Protein AF-A0A929ZUJ3-F1 (afdb_monomer_lite)

Secondary structure (DSSP, 8-state):
-HHHHHHHHHHHHHHHHHHHHHHH-GGGTTHHHHHHH--TT-EEEEEEEEGGGS-HHHHHHHHH-SEEEETTEEEEEEETTEEEEEEE-SS--HHHHHHHHHHHHHHHHHHHHHHHHHHHHHHHTTHHHHHHHHHHHHHHHH-TTSPTT-HHHHHHHHHHHHHHTT-HHHHHHHHHHHHHHHHHT-S-TTS--HHHHHHHHHHHTT--SS-HHHHHHHHHTT-S-TTTTHHHHHHHHHHHHHHHHHHHHHHHT--TTSHHHHHHHHHHHHHHHHHHHHHHTS-HHHHHHHHHHHHHHHHHHHHHHHHHHHHHTT--HHHHHHHHHHHHHHHHHHHHHHHHHHH-

pLDDT: mean 88.8, std 5.94, range [58.34, 97.88]

Foldseek 3Di:
DVVVVVLVVVVVVVVVVLVCCCVPPLQRVCVVVQQAANAQFDKAWRDKDWLVPDPPVVSVVCVVDQWDADPQWIWGDDDPTITTIIGGHHHGHLVVLLVVLLLLLVLLQVLLLQLLLLLLLCVVLVVLVVQLVVCLLQVCQLCVLDDPPQVLSVLLSSLVSCLQSVVNVSNVVSLVVSQVSVCVVDPDNVDDDLNRQLSVQLVVLRQHQAPSVQLSSCSSVVNPQSQLCNLVSNLSSLVSNVVSSVVSCVVVVRPCVPVSNCCVNVVVCVVNVVVVVVLVPDDPVRNSVVSSCCRVVVVVVSSVVSVVSSVVSVHPSVVSSNVSSVVSNVVSVVCSVVSSSVRD

Radius of gyration: 27.15 Å; chains: 1; bounding box: 70×48×66 Å

Sequence (344 aa):
MVLSRIWSMFIIIAIAVASFKYLFSDNYKAIYNDMVVGKGGDTVAIATKPLADVPLEISEKLKQEKLVIKDKIHYQNQDTDKVRIYRVQEASGVIGTAQTAVEISLGLIGIMTLFMGFMNIAERAGGINLLSRIIQPFFSKLFPEVPKGHPSFGLMMLNFSANLLGLDNAATPFGLKAMDSLQSLNPDKEKATNAQIMFLCLHASGLTLIPVSIIATRSSLNSATPTDIFLPTMIATFCATMAAMIIVSIRQKINLFHPVLLAYIGGISAIVGAMVFFLVKLNKEELDGVSKLISNGLILLIFLLIVLGGVYKKINIFDAFIDGAKEGFNTCVKIIPYLVGMLV

Structure (mmCIF, N/CA/C/O backbone):
data_AF-A0A929ZUJ3-F1
#
_entry.id   AF-A0A929ZUJ3-F1
#
loop_
_atom_site.group_PDB
_atom_site.id
_atom_site.type_symbol
_atom_site.label_atom_id
_atom_site.label_alt_id
_atom_site.label_comp_id
_atom_site.label_asym_id
_atom_site.label_entity_id
_atom_site.label_seq_id
_atom_site.pdbx_PDB_ins_code
_atom_site.Cartn_x
_atom_site.Cartn_y
_atom_site.Cartn_z
_atom_site.occupancy
_atom_site.B_iso_or_equiv
_atom_site.auth_seq_id
_atom_site.auth_comp_id
_atom_site.auth_asym_id
_atom_site.auth_atom_id
_atom_site.pdbx_PDB_model_num
ATOM 1 N N . MET A 1 1 ? -11.958 8.833 -16.120 1.00 58.34 1 MET A N 1
ATOM 2 C CA . MET A 1 1 ? -11.586 9.657 -17.297 1.00 58.34 1 MET A CA 1
ATOM 3 C C . MET A 1 1 ? -10.179 10.256 -17.213 1.00 58.34 1 MET A C 1
ATOM 5 O O . MET A 1 1 ? -9.461 10.151 -18.194 1.00 58.34 1 MET A O 1
ATOM 9 N N . VAL A 1 2 ? -9.741 10.843 -16.090 1.00 69.94 2 VAL A N 1
ATOM 10 C CA . VAL A 1 2 ? -8.397 11.464 -15.989 1.00 69.94 2 VAL A CA 1
ATOM 11 C C . VAL A 1 2 ? -7.249 10.456 -16.153 1.00 69.94 2 VAL A C 1
ATOM 13 O O . VAL A 1 2 ? -6.353 10.694 -16.953 1.00 69.94 2 VAL A O 1
ATOM 16 N N . LEU A 1 3 ? -7.314 9.301 -15.480 1.00 69.31 3 LEU A N 1
ATOM 17 C CA . LEU A 1 3 ? -6.272 8.267 -15.571 1.00 69.31 3 LEU A CA 1
ATOM 18 C C . LEU A 1 3 ? -6.083 7.738 -17.005 1.00 69.31 3 LEU A C 1
ATOM 20 O O . LEU A 1 3 ? -4.961 7.553 -17.455 1.00 69.31 3 LEU A O 1
ATOM 24 N N . SER A 1 4 ? -7.183 7.588 -17.750 1.00 80.25 4 SER A N 1
ATOM 25 C CA . SER A 1 4 ? -7.148 7.200 -19.164 1.00 80.25 4 SER A CA 1
ATOM 26 C C . SER A 1 4 ? -6.423 8.238 -20.022 1.00 80.25 4 SER A C 1
ATOM 28 O O . SER A 1 4 ? -5.619 7.854 -20.860 1.00 80.25 4 SER A O 1
ATOM 30 N N . ARG A 1 5 ? -6.636 9.540 -19.782 1.00 86.50 5 ARG A N 1
ATOM 31 C CA . ARG A 1 5 ? -5.920 10.601 -20.512 1.00 86.50 5 ARG A CA 1
ATOM 32 C C . ARG A 1 5 ? -4.422 10.570 -20.224 1.00 86.50 5 ARG A C 1
ATOM 34 O O . ARG A 1 5 ? -3.632 10.680 -21.152 1.00 86.50 5 ARG A O 1
ATOM 41 N N . ILE A 1 6 ? -4.043 10.400 -18.957 1.00 83.81 6 ILE A N 1
ATOM 42 C CA . ILE A 1 6 ? -2.633 10.301 -18.551 1.00 83.81 6 ILE A CA 1
ATOM 43 C C . ILE A 1 6 ? -1.972 9.099 -19.236 1.00 83.81 6 ILE A C 1
ATOM 45 O O . ILE A 1 6 ? -0.919 9.241 -19.850 1.00 83.81 6 ILE A O 1
ATOM 49 N N . TRP A 1 7 ? -2.626 7.938 -19.191 1.00 84.50 7 TRP A N 1
ATOM 50 C CA . TRP A 1 7 ? -2.121 6.713 -19.805 1.00 84.50 7 TRP A CA 1
ATOM 51 C C . TRP A 1 7 ? -1.971 6.836 -21.328 1.00 84.50 7 TRP A C 1
ATOM 53 O O . TRP A 1 7 ? -0.903 6.557 -21.871 1.00 84.50 7 TRP A O 1
ATOM 63 N N . SER A 1 8 ? -2.988 7.364 -22.021 1.00 88.69 8 SER A N 1
ATOM 64 C CA . SER A 1 8 ? -2.903 7.643 -23.461 1.00 88.69 8 SER A CA 1
ATOM 65 C C . SER A 1 8 ? -1.757 8.599 -23.803 1.00 88.69 8 SER A C 1
ATOM 67 O O . SER A 1 8 ? -1.063 8.385 -24.794 1.00 88.69 8 SER A O 1
ATOM 69 N N . MET A 1 9 ? -1.526 9.631 -22.986 1.00 91.31 9 MET A N 1
ATOM 70 C CA . MET A 1 9 ? -0.437 10.582 -23.213 1.00 91.31 9 MET A CA 1
ATOM 71 C C . MET A 1 9 ? 0.938 9.922 -23.114 1.00 91.31 9 MET A C 1
ATOM 73 O O . MET A 1 9 ? 1.781 10.205 -23.960 1.00 91.31 9 MET A O 1
ATOM 77 N N . PHE A 1 10 ? 1.169 9.027 -22.146 1.00 88.88 10 PHE A N 1
ATOM 78 C CA . PHE A 1 10 ? 2.451 8.320 -22.038 1.00 88.88 10 PHE A CA 1
ATOM 79 C C . PHE A 1 10 ? 2.767 7.508 -23.295 1.00 88.88 10 PHE A C 1
ATOM 81 O O . PHE A 1 10 ? 3.865 7.633 -23.836 1.00 88.88 10 PHE A O 1
ATOM 88 N N . ILE A 1 11 ? 1.792 6.756 -23.810 1.00 90.19 11 ILE A N 1
ATOM 89 C CA . ILE A 1 11 ? 1.966 5.948 -25.025 1.00 90.19 11 ILE A CA 1
ATOM 90 C C . ILE A 1 11 ? 2.215 6.837 -26.245 1.00 90.19 11 ILE A C 1
ATOM 92 O O . ILE A 1 11 ? 3.154 6.600 -27.005 1.00 90.19 11 ILE A O 1
ATOM 96 N N . ILE A 1 12 ? 1.409 7.888 -26.424 1.00 93.81 12 ILE A N 1
ATOM 97 C CA . ILE A 1 12 ? 1.551 8.807 -27.561 1.00 93.81 12 ILE A CA 1
ATOM 98 C C . ILE A 1 12 ? 2.920 9.493 -27.527 1.00 93.81 12 ILE A C 1
ATOM 100 O O . ILE A 1 12 ? 3.600 9.545 -28.550 1.00 93.81 12 ILE A O 1
ATOM 104 N N . ILE A 1 13 ? 3.353 9.978 -26.358 1.00 94.75 13 ILE A N 1
ATOM 105 C CA . ILE A 1 13 ? 4.667 10.608 -26.187 1.00 94.75 13 ILE A CA 1
ATOM 106 C C . ILE A 1 13 ? 5.784 9.601 -26.475 1.00 94.75 13 ILE A C 1
ATOM 108 O O . ILE A 1 13 ? 6.716 9.936 -27.203 1.00 94.75 13 ILE A O 1
ATOM 112 N N . ALA A 1 14 ? 5.695 8.372 -25.959 1.00 91.50 14 ALA A N 1
ATOM 113 C CA . ALA A 1 14 ? 6.701 7.339 -26.197 1.00 91.50 14 ALA A CA 1
ATOM 114 C C . ALA A 1 14 ? 6.855 7.030 -27.696 1.00 91.50 14 ALA A C 1
ATOM 116 O O . ALA A 1 14 ? 7.975 7.028 -28.212 1.00 91.50 14 ALA A O 1
ATOM 117 N N . ILE A 1 15 ? 5.740 6.856 -28.415 1.00 94.19 15 ILE A N 1
ATOM 118 C CA . ILE A 1 15 ? 5.739 6.612 -29.865 1.00 94.19 15 ILE A CA 1
ATOM 119 C C . ILE A 1 15 ? 6.248 7.838 -30.633 1.00 94.19 15 ILE A C 1
ATOM 121 O O . ILE A 1 15 ? 7.030 7.688 -31.573 1.00 94.19 15 ILE A O 1
ATOM 125 N N . ALA A 1 16 ? 5.862 9.054 -30.237 1.00 96.12 16 ALA A N 1
ATOM 126 C CA . ALA A 1 16 ? 6.327 10.284 -30.876 1.00 96.12 16 ALA A CA 1
ATOM 127 C C . ALA A 1 16 ? 7.845 10.472 -30.715 1.00 96.12 16 ALA A C 1
ATOM 129 O O . ALA A 1 16 ? 8.542 10.754 -31.691 1.00 96.12 16 ALA A O 1
ATOM 130 N N . VAL A 1 17 ? 8.381 10.246 -29.511 1.00 94.38 17 VAL A N 1
ATOM 131 C CA . VAL A 1 17 ? 9.828 10.287 -29.244 1.00 94.38 17 VAL A CA 1
ATOM 132 C C . VAL A 1 17 ? 10.556 9.200 -30.032 1.00 94.38 17 VAL A C 1
ATOM 134 O O . VAL A 1 17 ? 11.616 9.465 -30.601 1.00 94.38 17 VAL A O 1
ATOM 137 N N . ALA A 1 18 ? 9.995 7.991 -30.108 1.00 92.75 18 ALA A N 1
ATOM 138 C CA . ALA A 1 18 ? 10.572 6.908 -30.894 1.00 92.75 18 ALA A CA 1
ATOM 139 C C . ALA A 1 18 ? 10.601 7.234 -32.393 1.00 92.75 18 ALA A C 1
ATOM 141 O O . ALA A 1 18 ? 11.633 7.057 -33.038 1.00 92.75 18 ALA A O 1
ATOM 142 N N . SER A 1 19 ? 9.511 7.799 -32.917 1.00 95.69 19 SER A N 1
ATOM 143 C CA . SER A 1 19 ? 9.399 8.271 -34.301 1.00 95.69 19 SER A CA 1
ATOM 144 C C . SER A 1 19 ? 10.441 9.343 -34.607 1.00 95.69 19 SER A C 1
ATOM 146 O O . SER A 1 19 ? 11.148 9.257 -35.609 1.00 95.69 19 SER A O 1
ATOM 148 N N . PHE A 1 20 ? 10.582 10.327 -33.715 1.00 95.44 20 PHE A N 1
ATOM 149 C CA . PHE A 1 20 ? 11.579 11.384 -33.849 1.00 95.44 20 PHE A CA 1
ATOM 150 C C . PHE A 1 20 ? 12.999 10.804 -33.871 1.00 95.44 20 PHE A C 1
ATOM 152 O O . PHE A 1 20 ? 13.775 11.094 -34.778 1.00 95.44 20 PHE A O 1
ATOM 159 N N . LYS A 1 21 ? 13.336 9.913 -32.932 1.00 90.94 21 LYS A N 1
ATOM 160 C CA . LYS A 1 21 ? 14.651 9.253 -32.909 1.00 90.94 21 LYS A CA 1
ATOM 161 C C . LYS A 1 21 ? 14.903 8.403 -34.153 1.00 90.94 21 LYS A C 1
ATOM 163 O O . LYS A 1 21 ? 16.008 8.436 -34.679 1.00 90.94 21 LYS A O 1
ATOM 168 N N . TYR A 1 22 ? 13.897 7.682 -34.642 1.00 92.50 22 TYR A N 1
ATOM 169 C CA . TYR A 1 22 ? 14.005 6.878 -35.857 1.00 92.50 22 TYR A CA 1
ATOM 170 C C . TYR A 1 22 ? 14.288 7.737 -37.100 1.00 92.50 22 TYR A C 1
ATOM 172 O O . TYR A 1 22 ? 15.111 7.366 -37.941 1.00 92.50 22 TYR A O 1
ATOM 180 N N . LEU A 1 23 ? 13.633 8.896 -37.222 1.00 92.00 23 LEU A N 1
ATOM 181 C CA . LEU A 1 23 ? 13.798 9.794 -38.368 1.00 92.00 23 LEU A CA 1
ATOM 182 C C . LEU A 1 23 ? 15.117 10.575 -38.314 1.00 92.00 23 LEU A C 1
ATOM 184 O O . LEU A 1 23 ? 15.815 10.641 -39.322 1.00 92.00 23 LEU A O 1
ATOM 188 N N . PHE A 1 24 ? 15.475 11.118 -37.148 1.00 91.00 24 PHE A N 1
ATOM 189 C CA . PHE A 1 24 ? 16.572 12.081 -37.001 1.00 91.00 24 PHE A CA 1
ATOM 190 C C . PHE A 1 24 ? 17.873 11.497 -36.432 1.00 91.00 24 PHE A C 1
ATOM 192 O O . PHE A 1 24 ? 18.859 12.222 -36.318 1.00 91.00 24 PHE A O 1
ATOM 199 N N . SER A 1 25 ? 17.913 10.212 -36.061 1.00 87.00 25 SER A N 1
ATOM 200 C CA . SER A 1 25 ? 19.127 9.574 -35.544 1.00 87.00 25 SER A CA 1
ATOM 201 C C . SER A 1 25 ? 19.418 8.234 -36.212 1.00 87.00 25 SER A C 1
ATOM 203 O O . SER A 1 25 ? 18.649 7.276 -36.112 1.00 87.00 25 SER A O 1
ATOM 205 N N . ASP A 1 26 ? 20.598 8.131 -36.823 1.00 82.88 26 ASP A N 1
ATOM 206 C CA . ASP A 1 26 ? 21.090 6.884 -37.426 1.00 82.88 26 ASP A CA 1
ATOM 207 C C . ASP A 1 26 ? 21.304 5.774 -36.392 1.00 82.88 26 ASP A C 1
ATOM 209 O O . ASP A 1 26 ? 21.220 4.589 -36.702 1.00 82.88 26 ASP A O 1
ATOM 213 N N . ASN A 1 27 ? 21.486 6.154 -35.127 1.00 84.44 27 ASN A N 1
ATOM 214 C CA . ASN A 1 27 ? 21.747 5.233 -34.028 1.00 84.44 27 ASN A CA 1
ATOM 215 C C . ASN A 1 27 ? 20.489 4.519 -33.499 1.00 84.44 27 ASN A C 1
ATOM 217 O O . ASN A 1 27 ? 20.593 3.644 -32.640 1.00 84.44 27 ASN A O 1
ATOM 221 N N . TYR A 1 28 ? 19.299 4.888 -33.986 1.00 86.06 28 TYR A N 1
ATOM 222 C CA . TYR A 1 28 ? 18.011 4.404 -33.473 1.00 86.06 28 TYR A CA 1
ATOM 223 C C . TYR A 1 28 ? 17.108 3.809 -34.564 1.00 86.06 28 TYR A C 1
ATOM 225 O O . TYR A 1 28 ? 15.896 3.706 -34.383 1.00 86.06 28 TYR A O 1
ATOM 233 N N . LYS A 1 29 ? 17.669 3.351 -35.689 1.00 88.00 29 LYS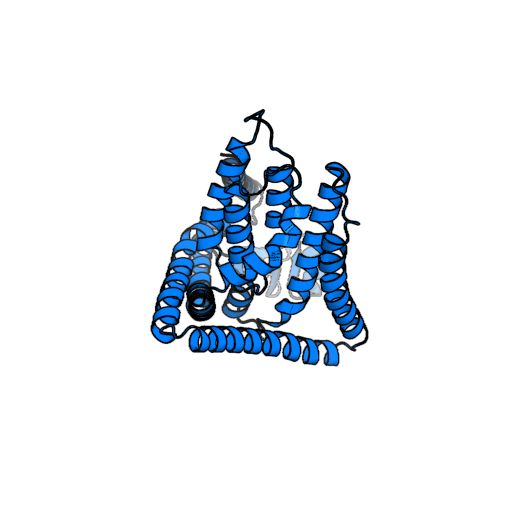 A N 1
ATOM 234 C CA . LYS A 1 29 ? 16.877 2.734 -36.771 1.00 88.00 29 LYS A CA 1
ATOM 235 C C . LYS A 1 29 ? 16.167 1.434 -36.358 1.00 88.00 29 LYS A C 1
ATOM 237 O O . LYS A 1 29 ? 1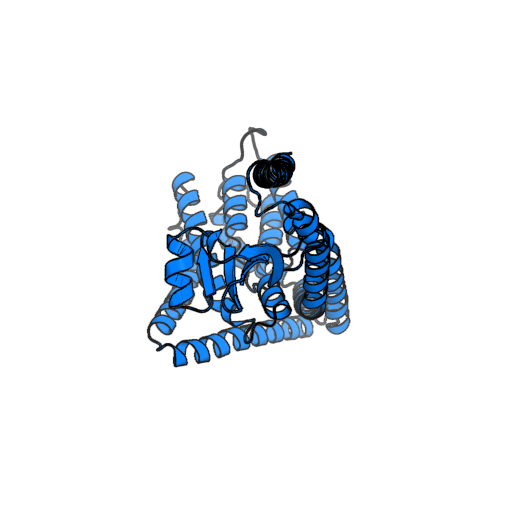5.136 1.107 -36.926 1.00 88.00 29 LYS A O 1
ATOM 242 N N . ALA A 1 30 ? 16.643 0.731 -35.331 1.00 87.12 30 ALA A N 1
ATOM 243 C CA . ALA A 1 30 ? 15.976 -0.460 -34.792 1.00 87.12 30 ALA A CA 1
ATOM 244 C C . ALA A 1 30 ? 14.950 -0.159 -33.677 1.00 87.12 30 ALA A C 1
ATOM 246 O O . ALA A 1 30 ? 14.355 -1.082 -33.129 1.00 87.12 30 ALA A O 1
ATOM 247 N N . ILE A 1 31 ? 14.699 1.114 -33.334 1.00 89.06 31 ILE A N 1
ATOM 248 C CA . ILE A 1 31 ? 13.974 1.477 -32.103 1.00 89.06 31 ILE A CA 1
ATOM 249 C C . ILE A 1 31 ? 12.584 0.844 -31.968 1.00 89.06 31 ILE A C 1
ATOM 251 O O . ILE A 1 31 ? 12.229 0.444 -30.867 1.00 89.06 31 ILE A O 1
ATOM 255 N N . TYR A 1 32 ? 11.823 0.692 -33.055 1.00 91.56 32 TYR A N 1
ATOM 256 C CA . TYR A 1 32 ? 10.510 0.042 -33.003 1.00 91.56 32 TYR A CA 1
ATOM 257 C C . TYR A 1 32 ? 10.599 -1.450 -32.695 1.00 91.56 32 TYR A C 1
ATOM 259 O O . TYR A 1 32 ? 9.808 -1.954 -31.904 1.00 91.56 32 TYR A O 1
ATOM 267 N N . ASN A 1 33 ? 11.574 -2.147 -33.281 1.00 90.44 33 ASN A N 1
ATOM 268 C CA . ASN A 1 33 ? 11.833 -3.543 -32.949 1.00 90.44 33 ASN A CA 1
ATOM 269 C C . ASN A 1 33 ? 12.195 -3.665 -31.463 1.00 90.44 33 ASN A C 1
ATOM 271 O O . ASN A 1 33 ? 11.609 -4.462 -30.735 1.00 90.44 33 ASN A O 1
ATOM 275 N N . ASP A 1 34 ? 13.086 -2.798 -30.994 1.00 89.62 34 ASP A N 1
ATOM 276 C CA . ASP A 1 34 ? 13.593 -2.840 -29.625 1.00 89.62 34 ASP A CA 1
ATOM 277 C C . ASP A 1 34 ? 12.491 -2.516 -28.605 1.00 89.62 34 ASP A C 1
ATOM 279 O O . ASP A 1 34 ? 12.428 -3.135 -27.545 1.00 89.62 34 ASP A O 1
ATOM 283 N N . MET A 1 35 ? 11.567 -1.611 -28.946 1.00 91.12 35 MET A N 1
ATOM 284 C CA . MET A 1 35 ? 10.387 -1.307 -28.131 1.00 91.12 35 MET A CA 1
ATOM 285 C C . MET A 1 35 ? 9.390 -2.464 -28.047 1.00 91.12 35 MET A C 1
ATOM 287 O O . MET A 1 35 ? 8.639 -2.523 -27.079 1.00 91.12 35 MET A O 1
ATOM 291 N N . VAL A 1 36 ? 9.355 -3.378 -29.022 1.00 91.69 36 VAL A N 1
ATOM 292 C CA . VAL A 1 36 ? 8.391 -4.488 -29.023 1.00 91.69 36 VAL A CA 1
ATOM 293 C C . VAL A 1 36 ? 8.998 -5.765 -28.446 1.00 91.69 36 VAL A C 1
ATOM 295 O O . VAL A 1 36 ? 8.425 -6.357 -27.530 1.00 91.69 36 VAL A O 1
ATOM 298 N N . VAL A 1 37 ? 10.158 -6.177 -28.964 1.00 91.38 37 VAL A N 1
ATOM 299 C CA . VAL A 1 37 ? 10.780 -7.485 -28.682 1.00 91.38 37 VAL A CA 1
ATOM 300 C C . VAL A 1 37 ? 12.138 -7.403 -27.987 1.00 91.38 37 VAL A C 1
ATOM 302 O O . VAL A 1 37 ? 12.663 -8.439 -27.584 1.00 91.38 37 VAL A O 1
ATOM 305 N N . GLY A 1 38 ? 12.724 -6.211 -27.857 1.00 87.88 38 GLY A N 1
ATOM 306 C CA . GLY A 1 38 ? 14.045 -6.053 -27.249 1.00 87.88 38 GLY A CA 1
ATOM 307 C C . GLY A 1 38 ? 14.072 -6.491 -25.783 1.00 87.88 38 GLY A C 1
ATOM 308 O O . GLY A 1 38 ? 13.053 -6.413 -25.094 1.00 87.88 38 GLY A O 1
ATOM 309 N N . LYS A 1 39 ? 15.215 -6.959 -25.275 1.00 87.69 39 LYS A N 1
ATOM 310 C CA . LYS A 1 39 ? 15.363 -7.325 -23.856 1.00 87.69 39 LYS A CA 1
ATOM 311 C C . LYS A 1 39 ? 16.312 -6.374 -23.145 1.00 87.69 39 LYS A C 1
ATOM 313 O O . LYS A 1 39 ? 17.306 -5.926 -23.711 1.00 87.69 39 LYS A O 1
ATOM 318 N N . GLY A 1 40 ? 16.012 -6.075 -21.884 1.00 85.50 40 GLY A N 1
ATOM 319 C CA . GLY A 1 40 ? 16.937 -5.345 -21.022 1.00 85.50 40 GLY A CA 1
ATOM 320 C C . GLY A 1 40 ? 18.288 -6.065 -20.946 1.00 85.50 40 GLY A C 1
ATOM 321 O O . GLY A 1 40 ? 18.339 -7.266 -20.693 1.00 85.50 40 GLY A O 1
ATOM 322 N N . GLY A 1 41 ? 19.371 -5.331 -21.189 1.00 83.56 41 GLY A N 1
ATOM 323 C CA . GLY A 1 41 ? 20.737 -5.851 -21.256 1.00 83.56 41 GLY A CA 1
ATOM 324 C C . GLY A 1 41 ? 21.207 -6.269 -22.653 1.00 83.56 41 GLY A C 1
ATOM 325 O O . GLY A 1 41 ? 22.412 -6.450 -22.834 1.00 83.56 41 GLY A O 1
ATOM 326 N N . ASP A 1 42 ? 20.319 -6.367 -23.651 1.00 85.19 42 ASP A N 1
ATOM 327 C CA . ASP A 1 42 ? 20.722 -6.730 -25.012 1.00 85.19 42 ASP A CA 1
ATOM 328 C C . ASP A 1 42 ? 21.569 -5.630 -25.664 1.00 85.19 42 ASP A C 1
ATOM 330 O O . ASP A 1 42 ? 21.353 -4.426 -25.480 1.00 85.19 42 ASP A O 1
ATOM 334 N N . THR A 1 43 ? 22.539 -6.059 -26.475 1.00 86.00 43 THR A N 1
ATOM 335 C CA . THR A 1 43 ? 23.346 -5.154 -27.299 1.00 86.00 43 THR A CA 1
ATOM 336 C C . THR A 1 43 ? 22.701 -4.988 -28.668 1.00 86.00 43 THR A C 1
ATOM 338 O O . THR A 1 43 ? 22.704 -5.897 -29.496 1.00 86.00 43 THR A O 1
ATOM 341 N N . VAL A 1 44 ? 22.171 -3.798 -28.932 1.00 84.69 44 VAL A N 1
ATOM 342 C CA . VAL A 1 44 ? 21.633 -3.437 -30.242 1.00 84.69 44 VAL A CA 1
ATOM 343 C C . VAL A 1 44 ? 22.784 -2.906 -31.085 1.00 84.69 44 VAL A C 1
ATOM 345 O O . VAL A 1 44 ? 23.318 -1.822 -30.828 1.00 84.69 44 VAL A O 1
ATOM 348 N N . ALA A 1 45 ? 23.197 -3.692 -32.078 1.00 83.56 45 ALA A N 1
ATOM 349 C CA . ALA A 1 45 ? 24.222 -3.284 -33.027 1.00 83.56 45 ALA A CA 1
ATOM 350 C C . ALA A 1 45 ? 23.717 -2.102 -33.866 1.00 83.56 45 ALA A C 1
ATOM 352 O O . ALA A 1 45 ? 22.639 -2.169 -34.454 1.00 83.56 45 ALA A O 1
ATOM 353 N N . ILE A 1 46 ? 24.502 -1.026 -33.914 1.00 85.31 46 ILE A N 1
ATOM 354 C CA . ILE A 1 46 ? 24.177 0.174 -34.689 1.00 85.31 46 ILE A CA 1
ATOM 355 C C . ILE A 1 46 ? 24.937 0.145 -36.013 1.00 85.31 46 ILE A C 1
ATOM 357 O O . ILE A 1 46 ? 24.335 0.201 -37.080 1.00 85.31 46 ILE A O 1
ATOM 361 N N . ALA A 1 47 ? 26.267 0.058 -35.944 1.00 82.12 47 ALA A N 1
ATOM 362 C CA . ALA A 1 47 ? 27.139 0.026 -37.111 1.00 82.12 47 ALA A CA 1
ATOM 363 C C . ALA A 1 47 ? 28.534 -0.488 -36.735 1.00 82.12 47 ALA A C 1
ATOM 365 O O . ALA A 1 47 ? 28.946 -0.413 -35.578 1.00 82.12 47 ALA A O 1
ATOM 366 N N . THR A 1 48 ? 29.292 -0.926 -37.734 1.00 82.88 48 THR A N 1
ATOM 367 C CA . THR A 1 48 ? 30.743 -1.105 -37.622 1.00 82.88 48 THR A CA 1
ATOM 368 C C . THR A 1 48 ? 31.393 -0.154 -38.611 1.00 82.88 48 THR A C 1
ATOM 370 O O . THR A 1 48 ? 31.110 -0.239 -39.806 1.00 82.88 48 THR A O 1
ATOM 373 N N . LYS A 1 49 ? 32.222 0.770 -38.121 1.00 83.44 49 LYS A N 1
ATOM 374 C CA . LYS A 1 49 ? 32.872 1.796 -38.948 1.00 83.44 49 LYS A CA 1
ATOM 375 C C . LYS A 1 49 ? 34.394 1.729 -38.815 1.00 83.44 49 LYS A C 1
ATOM 377 O O . LYS A 1 49 ? 34.881 1.337 -37.750 1.00 83.44 49 LYS A O 1
ATOM 382 N N . PRO A 1 50 ? 35.148 2.105 -39.860 1.00 81.94 50 PRO A N 1
ATOM 383 C CA . PRO A 1 50 ? 36.575 2.354 -39.731 1.00 81.94 50 PRO A CA 1
ATOM 384 C C . PRO A 1 50 ? 36.865 3.414 -38.658 1.00 81.94 50 PRO A C 1
ATOM 386 O O . PRO A 1 50 ? 36.082 4.350 -38.501 1.00 81.94 50 PRO A O 1
ATOM 389 N N . LEU A 1 51 ? 37.995 3.314 -37.948 1.00 76.31 51 LEU A N 1
ATOM 390 C CA . LEU A 1 51 ? 38.393 4.293 -36.917 1.00 76.31 51 LEU A CA 1
ATOM 391 C C . LEU A 1 51 ? 38.488 5.731 -37.471 1.00 76.31 51 LEU A C 1
ATOM 393 O O . LEU A 1 51 ? 38.257 6.695 -36.741 1.00 76.31 51 LEU A O 1
ATOM 397 N N . ALA A 1 52 ? 38.784 5.870 -38.766 1.00 75.50 52 ALA A N 1
ATOM 398 C CA . ALA A 1 52 ? 38.839 7.148 -39.476 1.00 75.50 52 ALA A CA 1
ATOM 399 C C . ALA A 1 52 ? 37.468 7.841 -39.623 1.00 75.50 52 ALA A C 1
ATOM 401 O O . ALA A 1 52 ? 37.413 9.066 -39.664 1.00 75.50 52 ALA A O 1
ATOM 402 N N . ASP A 1 53 ? 36.372 7.073 -39.647 1.00 78.44 53 ASP A N 1
ATOM 403 C CA . ASP A 1 53 ? 35.004 7.581 -39.847 1.00 78.44 53 ASP A CA 1
ATOM 404 C C . ASP A 1 53 ? 34.274 7.864 -38.520 1.00 78.44 53 ASP A C 1
ATOM 406 O O . ASP A 1 53 ? 33.095 8.236 -38.495 1.00 78.44 53 ASP A O 1
ATOM 410 N N . VAL A 1 54 ? 34.960 7.649 -37.395 1.00 80.00 54 VAL A N 1
ATOM 411 C CA . VAL A 1 54 ? 34.472 7.937 -36.045 1.00 80.00 54 VAL A CA 1
ATOM 412 C C . VAL A 1 54 ? 34.924 9.353 -35.652 1.00 80.00 54 VAL A C 1
ATOM 414 O O . VAL A 1 54 ? 36.043 9.747 -35.987 1.00 80.00 54 VAL A O 1
ATOM 417 N N . PRO A 1 55 ? 34.087 10.151 -34.955 1.00 82.75 55 PRO A N 1
ATOM 418 C CA . PRO A 1 55 ? 34.456 11.505 -34.545 1.00 82.75 55 PRO A CA 1
ATOM 419 C C . PRO A 1 55 ? 35.808 11.549 -33.821 1.00 82.75 55 PRO A C 1
ATOM 421 O O . PRO A 1 55 ? 36.029 10.763 -32.900 1.00 82.75 55 PRO A O 1
ATOM 424 N N . LEU A 1 56 ? 36.670 12.503 -34.195 1.00 78.75 56 LEU A N 1
ATOM 425 C CA . LEU A 1 56 ? 38.045 12.660 -33.687 1.00 78.75 56 LEU A CA 1
ATOM 426 C C . LEU A 1 56 ? 38.153 12.557 -32.157 1.00 78.75 56 LEU A C 1
ATOM 428 O O . LEU A 1 56 ? 39.024 11.858 -31.652 1.00 78.75 56 LEU A O 1
ATOM 432 N N . GLU A 1 57 ? 37.216 13.165 -31.427 1.00 82.38 57 GLU A N 1
ATOM 433 C CA . GLU A 1 57 ? 37.153 13.118 -29.959 1.00 82.38 57 GLU A CA 1
ATOM 434 C C . GLU A 1 57 ? 37.028 11.685 -29.400 1.00 82.38 57 GLU A C 1
ATOM 436 O O . GLU A 1 57 ? 37.609 11.348 -28.368 1.00 82.38 57 GLU A O 1
ATOM 441 N N . ILE A 1 58 ? 36.257 10.827 -30.072 1.00 80.94 58 ILE A N 1
ATOM 442 C CA . ILE A 1 58 ? 36.034 9.433 -29.671 1.00 80.94 58 ILE A CA 1
ATOM 443 C C . ILE A 1 58 ? 37.203 8.573 -30.156 1.00 80.94 58 ILE A C 1
ATOM 445 O O . ILE A 1 58 ? 37.678 7.719 -29.412 1.00 80.94 58 ILE A O 1
ATOM 449 N N . SER A 1 59 ? 37.706 8.828 -31.365 1.00 77.31 59 SER A N 1
ATOM 450 C CA . SER A 1 59 ? 38.844 8.107 -31.938 1.00 77.31 59 SER A CA 1
ATOM 451 C C . SER A 1 59 ? 40.136 8.312 -31.143 1.00 77.31 59 SER A C 1
ATOM 453 O O . SER A 1 59 ? 40.911 7.371 -31.006 1.00 77.31 59 SER A O 1
ATOM 455 N N . GLU A 1 60 ? 40.373 9.500 -30.578 1.00 79.69 60 GLU A N 1
ATOM 456 C CA . GLU A 1 60 ? 41.514 9.744 -29.681 1.00 79.69 60 GLU A CA 1
ATOM 457 C C . GLU A 1 60 ? 41.382 8.994 -28.354 1.00 79.69 60 GLU A C 1
ATOM 459 O O . GLU A 1 60 ? 42.336 8.348 -27.918 1.00 79.69 60 GLU A O 1
ATOM 464 N N . LYS A 1 61 ? 40.191 9.000 -27.745 1.00 82.19 61 LYS A N 1
ATOM 465 C CA . LYS A 1 61 ? 39.932 8.243 -26.511 1.00 82.19 61 LYS A CA 1
ATOM 466 C C . LYS A 1 61 ? 40.025 6.732 -26.733 1.00 82.19 61 LYS A C 1
ATOM 468 O O . LYS A 1 61 ? 40.600 6.037 -25.905 1.00 82.19 61 LYS A O 1
ATOM 473 N N . LEU A 1 62 ? 39.575 6.225 -27.884 1.00 80.62 62 LEU A N 1
ATOM 474 C CA . LEU A 1 62 ? 39.677 4.804 -28.250 1.00 80.62 62 LEU A CA 1
ATOM 475 C C . LEU A 1 62 ? 41.111 4.312 -28.501 1.00 80.62 62 LEU A C 1
ATOM 477 O O . LEU A 1 62 ? 41.350 3.103 -28.528 1.00 80.62 62 LEU A O 1
ATOM 481 N N . LYS A 1 63 ? 42.073 5.225 -28.700 1.00 77.50 63 LYS A N 1
ATOM 482 C CA . LYS A 1 63 ? 43.505 4.882 -28.747 1.00 77.50 63 LYS A CA 1
ATOM 483 C C . LYS A 1 63 ? 44.083 4.628 -27.351 1.00 77.50 63 LYS A C 1
ATOM 485 O O . LYS A 1 63 ? 45.094 3.942 -27.242 1.00 77.50 63 LYS A O 1
ATOM 490 N N . GLN A 1 64 ? 43.461 5.176 -26.306 1.00 77.88 64 GLN A N 1
ATOM 491 C CA . GLN A 1 64 ? 43.882 5.026 -24.907 1.00 77.88 64 GLN A CA 1
ATOM 492 C C . GLN A 1 64 ? 43.037 3.980 -24.161 1.00 77.88 64 GLN A C 1
ATOM 494 O O . GLN A 1 64 ? 43.556 3.250 -23.319 1.00 77.88 64 GLN A O 1
ATOM 499 N N . GLU A 1 65 ? 41.754 3.860 -24.505 1.00 80.19 65 GLU A N 1
ATOM 500 C CA . GLU A 1 65 ? 40.775 2.985 -23.858 1.00 80.19 65 GLU A CA 1
ATOM 501 C C . GLU A 1 65 ? 40.102 2.050 -24.873 1.00 80.19 65 GLU A C 1
ATOM 503 O O . GLU A 1 65 ? 39.804 2.431 -26.000 1.00 80.19 65 GLU A O 1
ATOM 508 N N . LYS A 1 66 ? 39.797 0.808 -24.478 1.00 81.44 66 LYS A N 1
ATOM 509 C CA . LYS A 1 66 ? 39.147 -0.172 -25.376 1.00 81.44 66 LYS A CA 1
ATOM 510 C C . LYS A 1 66 ? 37.652 0.092 -25.616 1.00 81.44 66 LYS A C 1
ATOM 512 O O . LYS A 1 66 ? 37.078 -0.482 -26.543 1.00 81.44 66 LYS A O 1
ATOM 517 N N . LEU A 1 67 ? 37.021 0.913 -24.777 1.00 85.31 67 LEU A N 1
ATOM 518 C CA . LEU A 1 67 ? 35.590 1.205 -24.802 1.00 85.31 67 LEU A CA 1
ATOM 519 C C . LEU A 1 67 ? 35.363 2.663 -24.408 1.00 85.31 67 LEU A C 1
ATOM 521 O O . LEU A 1 67 ? 35.769 3.068 -23.327 1.00 85.31 67 LEU A O 1
ATOM 525 N N . VAL A 1 68 ? 34.648 3.409 -25.244 1.00 86.19 68 VAL A N 1
ATOM 526 C CA . VAL A 1 68 ? 34.224 4.784 -24.954 1.00 86.19 68 VAL A CA 1
ATOM 527 C C . VAL A 1 68 ? 32.703 4.845 -25.010 1.00 86.19 68 VAL A C 1
ATOM 529 O O . VAL A 1 68 ? 32.091 4.311 -25.935 1.00 86.19 68 VAL A O 1
ATOM 532 N N . ILE A 1 69 ? 32.082 5.493 -24.024 1.00 86.38 69 ILE A N 1
ATOM 533 C CA . ILE A 1 69 ? 30.626 5.659 -23.953 1.00 86.38 69 ILE A CA 1
ATOM 534 C C . ILE A 1 69 ? 30.292 7.141 -24.123 1.00 86.38 69 ILE A C 1
ATOM 536 O O . ILE A 1 69 ? 30.767 7.977 -23.356 1.00 86.38 69 ILE A O 1
ATOM 540 N N . LYS A 1 70 ? 29.455 7.470 -25.112 1.00 83.94 70 LYS A N 1
ATOM 541 C CA . LYS A 1 70 ? 28.943 8.831 -25.342 1.00 83.94 70 LYS A CA 1
ATOM 542 C C . LYS A 1 70 ? 27.453 8.769 -25.667 1.00 83.94 70 LYS A C 1
ATOM 544 O O . LYS A 1 70 ? 27.056 8.010 -26.543 1.00 83.94 70 LYS A O 1
ATOM 549 N N . ASP A 1 71 ? 26.631 9.522 -24.937 1.00 80.31 71 ASP A N 1
ATOM 550 C CA . ASP A 1 71 ? 25.171 9.608 -25.133 1.00 80.31 71 ASP A CA 1
ATOM 551 C C . ASP A 1 71 ? 24.454 8.242 -25.213 1.00 80.31 71 ASP A C 1
ATOM 553 O O . ASP A 1 71 ? 23.579 8.022 -26.052 1.00 80.31 71 ASP A O 1
ATOM 557 N N . LYS A 1 72 ? 24.833 7.312 -24.320 1.00 82.44 72 LYS A N 1
ATOM 558 C CA . LYS A 1 72 ? 24.359 5.908 -24.252 1.00 82.44 72 LYS A CA 1
ATOM 559 C C . LYS A 1 72 ? 24.780 5.010 -25.426 1.00 82.44 72 LYS A C 1
ATOM 561 O O . LYS A 1 72 ? 24.284 3.892 -25.563 1.00 82.44 72 LYS A O 1
ATOM 566 N N . ILE A 1 73 ? 25.707 5.474 -26.259 1.00 86.06 73 ILE A N 1
ATOM 567 C CA . ILE A 1 73 ? 26.291 4.701 -27.353 1.00 86.06 73 ILE A CA 1
ATOM 568 C C . ILE A 1 73 ? 27.685 4.249 -26.954 1.00 86.06 73 ILE A C 1
ATOM 570 O O . ILE A 1 73 ? 28.515 5.039 -26.505 1.00 86.06 73 ILE A O 1
ATOM 574 N N . HIS A 1 74 ? 27.914 2.957 -27.127 1.00 88.06 74 HIS A N 1
ATOM 575 C CA . HIS A 1 74 ? 29.156 2.274 -26.842 1.00 88.06 74 HIS A CA 1
ATOM 576 C C . HIS A 1 74 ? 29.959 2.158 -28.130 1.00 88.06 74 HIS A C 1
ATOM 578 O O . HIS A 1 74 ? 29.495 1.594 -29.123 1.00 88.06 74 HIS A O 1
ATOM 584 N N . TYR A 1 75 ? 31.176 2.680 -28.085 1.00 86.88 75 TYR A N 1
ATOM 585 C CA . TYR A 1 75 ? 32.170 2.558 -29.134 1.00 86.88 75 TYR A CA 1
ATOM 586 C C . TYR A 1 75 ? 33.241 1.613 -28.613 1.00 86.88 75 TYR A C 1
ATOM 588 O O . TYR A 1 75 ? 33.938 1.940 -27.656 1.00 86.88 75 TYR A O 1
ATOM 596 N N . GLN A 1 76 ? 33.337 0.425 -29.193 1.00 86.69 76 GLN A N 1
ATOM 597 C CA . GLN A 1 76 ? 34.290 -0.596 -28.779 1.00 86.69 76 GLN A CA 1
ATOM 598 C C . GLN A 1 76 ? 35.279 -0.859 -29.905 1.00 86.69 76 GLN A C 1
ATOM 600 O O . GLN A 1 76 ? 34.884 -1.125 -31.042 1.00 86.69 76 GLN A O 1
ATOM 605 N N . ASN A 1 77 ? 36.566 -0.804 -29.579 1.00 83.06 77 ASN A N 1
ATOM 606 C CA . ASN A 1 77 ? 37.619 -1.138 -30.526 1.00 83.06 77 ASN A CA 1
ATOM 607 C C . ASN A 1 77 ? 37.668 -2.668 -30.708 1.00 83.06 77 ASN A C 1
ATOM 609 O O . ASN A 1 77 ? 37.825 -3.392 -29.721 1.00 83.06 77 ASN A O 1
ATOM 613 N N . GLN A 1 78 ? 37.451 -3.154 -31.935 1.00 69.44 78 GLN A N 1
ATOM 614 C CA . GLN A 1 78 ? 37.395 -4.590 -32.238 1.00 69.44 78 GLN A CA 1
ATOM 615 C C . GLN A 1 78 ? 38.725 -5.109 -32.804 1.00 69.44 78 GLN A C 1
ATOM 617 O O . GLN A 1 78 ? 39.165 -6.169 -32.378 1.00 69.44 78 GLN A O 1
ATOM 622 N N . ASP A 1 79 ? 39.357 -4.336 -33.696 1.00 67.94 79 ASP A N 1
ATOM 623 C CA . ASP A 1 79 ? 40.639 -4.597 -34.374 1.00 67.94 79 ASP A CA 1
ATOM 624 C C . ASP A 1 79 ? 41.292 -3.251 -34.756 1.00 67.94 79 ASP A C 1
ATOM 626 O O . ASP A 1 79 ? 40.612 -2.227 -34.734 1.00 67.94 79 ASP A O 1
ATOM 630 N N . THR A 1 80 ? 42.567 -3.237 -35.178 1.00 64.50 80 THR A N 1
ATOM 631 C CA . THR A 1 80 ? 43.416 -2.034 -35.384 1.00 64.50 80 THR A CA 1
ATOM 632 C C . THR A 1 80 ? 42.776 -0.874 -36.164 1.00 64.50 80 THR A C 1
ATOM 634 O O . THR A 1 80 ? 43.172 0.266 -35.946 1.00 64.50 80 THR A O 1
ATOM 637 N N . ASP A 1 81 ? 41.775 -1.145 -37.012 1.00 74.12 81 ASP A N 1
ATOM 638 C CA . ASP A 1 81 ? 41.082 -0.147 -37.837 1.00 74.12 81 ASP A CA 1
ATOM 639 C C . ASP A 1 81 ? 39.545 -0.166 -37.750 1.00 74.12 81 ASP A C 1
ATOM 641 O O . ASP A 1 81 ? 38.903 0.606 -38.460 1.00 74.12 81 ASP A O 1
ATOM 645 N N . LYS A 1 82 ? 38.910 -1.004 -36.913 1.00 82.12 82 LYS A N 1
ATOM 646 C CA . LYS A 1 82 ? 37.434 -1.123 -36.872 1.00 82.12 82 LYS A CA 1
ATOM 647 C C . LYS A 1 82 ? 36.854 -0.887 -35.484 1.00 82.12 82 LYS A C 1
ATOM 649 O O . LYS A 1 82 ? 37.226 -1.533 -34.506 1.00 82.12 82 LYS A O 1
ATOM 654 N N . VAL A 1 83 ? 35.848 -0.017 -35.435 1.00 84.44 83 VAL A N 1
ATOM 655 C CA . VAL A 1 83 ? 35.089 0.316 -34.229 1.00 84.44 83 VAL A CA 1
ATOM 656 C C . VAL A 1 83 ? 33.677 -0.242 -34.351 1.00 84.44 83 VAL A C 1
ATOM 658 O O . VAL A 1 83 ? 32.929 0.095 -35.275 1.00 84.44 83 VAL A O 1
ATOM 661 N N . ARG A 1 84 ? 33.298 -1.086 -33.390 1.00 86.88 84 ARG A N 1
ATOM 662 C CA . ARG A 1 84 ? 31.927 -1.565 -33.219 1.00 86.88 84 ARG A CA 1
ATOM 663 C C . ARG A 1 84 ? 31.138 -0.527 -32.431 1.00 86.88 84 ARG A C 1
ATOM 665 O O . ARG A 1 84 ? 31.505 -0.188 -31.308 1.00 86.88 84 ARG A O 1
ATOM 672 N N . ILE A 1 85 ? 30.041 -0.056 -33.010 1.00 87.88 85 ILE A N 1
ATOM 673 C CA . ILE A 1 85 ? 29.127 0.907 -32.404 1.00 87.88 85 ILE A CA 1
ATOM 674 C C . ILE A 1 85 ? 27.842 0.168 -32.046 1.00 87.88 85 ILE A C 1
ATOM 676 O O . ILE A 1 85 ? 27.185 -0.427 -32.907 1.00 87.88 85 ILE A O 1
ATOM 680 N N . TYR A 1 86 ? 27.478 0.186 -30.772 1.00 88.31 86 TYR A N 1
ATOM 681 C CA . TYR A 1 86 ? 26.262 -0.451 -30.283 1.00 88.31 86 TYR A CA 1
ATOM 682 C C . TYR A 1 86 ? 25.646 0.359 -29.149 1.00 88.31 86 TYR A C 1
ATOM 684 O O . TYR A 1 86 ? 26.281 1.230 -28.560 1.00 88.31 86 TYR A O 1
ATOM 692 N N . ARG A 1 87 ? 24.390 0.072 -28.830 1.00 89.50 87 ARG A N 1
ATOM 693 C CA . ARG A 1 87 ? 23.734 0.575 -27.619 1.00 89.50 87 ARG A CA 1
ATOM 694 C C . ARG A 1 87 ? 23.285 -0.597 -26.768 1.00 89.50 87 ARG A C 1
ATOM 696 O O . ARG A 1 87 ? 22.959 -1.652 -27.305 1.00 89.50 87 ARG A O 1
ATOM 703 N N . VAL A 1 88 ? 23.273 -0.410 -25.456 1.00 86.69 88 VAL A N 1
ATOM 704 C CA . VAL A 1 88 ? 22.694 -1.385 -24.530 1.00 86.69 88 VAL A CA 1
ATOM 705 C C . VAL A 1 88 ? 21.254 -0.980 -24.263 1.00 86.69 88 VAL A C 1
ATOM 707 O O . VAL A 1 88 ? 20.962 0.187 -23.992 1.00 86.69 88 VAL A O 1
ATOM 710 N N . GLN A 1 89 ? 20.343 -1.934 -24.382 1.00 85.06 89 GLN A N 1
ATOM 711 C CA . GLN A 1 89 ? 18.943 -1.706 -24.088 1.00 85.06 89 GLN A CA 1
ATOM 712 C C . GLN A 1 89 ? 18.726 -1.681 -22.570 1.00 85.06 89 GLN A C 1
ATOM 714 O O . GLN A 1 89 ? 19.008 -2.649 -21.877 1.00 85.06 89 GLN A O 1
ATOM 719 N N . GLU A 1 90 ? 18.236 -0.561 -22.037 1.00 84.31 90 GLU A N 1
ATOM 720 C CA . GLU A 1 90 ? 18.045 -0.396 -20.585 1.00 84.31 90 GLU A CA 1
ATOM 721 C C . GLU A 1 90 ? 16.813 -1.149 -20.063 1.00 84.31 90 GLU A C 1
ATOM 723 O O . GLU A 1 90 ? 16.808 -1.610 -18.926 1.00 84.31 90 GLU A O 1
ATOM 728 N N . ALA A 1 91 ? 15.776 -1.290 -20.893 1.00 85.75 91 ALA A N 1
ATOM 729 C CA . ALA A 1 91 ? 14.509 -1.911 -20.528 1.00 85.75 91 ALA A CA 1
ATOM 730 C C . ALA A 1 91 ? 13.998 -2.819 -21.648 1.00 85.75 91 ALA A C 1
ATOM 732 O O . ALA A 1 91 ? 14.176 -2.519 -22.832 1.00 85.75 91 ALA A O 1
ATOM 733 N N . SER A 1 92 ? 13.338 -3.908 -21.264 1.00 89.56 92 SER A N 1
ATOM 734 C CA . SER A 1 92 ? 12.673 -4.808 -22.202 1.00 89.56 92 SER A CA 1
ATOM 735 C C . SER A 1 92 ? 11.537 -4.100 -22.949 1.00 89.56 92 SER A C 1
ATOM 737 O O . SER A 1 92 ? 10.896 -3.188 -22.427 1.00 89.56 92 SER A O 1
ATOM 739 N N . GLY A 1 93 ? 11.292 -4.529 -24.182 1.00 90.81 93 GLY A N 1
ATOM 740 C CA . GLY A 1 93 ? 10.142 -4.131 -24.978 1.00 90.81 93 GLY A CA 1
ATOM 741 C C . GLY A 1 93 ? 8.834 -4.693 -24.421 1.00 90.81 93 GLY A C 1
ATOM 742 O O . GLY A 1 93 ? 8.829 -5.524 -23.509 1.00 90.81 93 GLY A O 1
ATOM 743 N N . VAL A 1 94 ? 7.713 -4.256 -24.995 1.00 92.81 94 VAL A N 1
ATOM 744 C CA . VAL A 1 94 ? 6.363 -4.505 -24.459 1.00 92.81 94 VAL A CA 1
ATOM 745 C C . VAL A 1 94 ? 6.062 -5.986 -24.206 1.00 92.81 94 VAL A C 1
ATOM 747 O O . VAL A 1 94 ? 5.416 -6.310 -23.213 1.00 92.81 94 VAL A O 1
ATOM 750 N N . ILE A 1 95 ? 6.560 -6.900 -25.051 1.00 92.44 95 ILE A N 1
ATOM 751 C CA . ILE A 1 95 ? 6.326 -8.345 -24.889 1.00 92.44 95 ILE A CA 1
ATOM 752 C C . ILE A 1 95 ? 7.086 -8.889 -23.675 1.00 92.44 95 ILE A C 1
ATOM 754 O O . ILE A 1 95 ? 6.508 -9.593 -22.847 1.00 92.44 95 ILE A O 1
ATOM 758 N N . GLY A 1 96 ? 8.370 -8.541 -23.546 1.00 91.31 96 GLY A N 1
ATOM 759 C CA . GLY A 1 96 ? 9.187 -8.967 -22.409 1.00 91.31 96 GLY A CA 1
ATOM 760 C C . GLY A 1 96 ? 8.663 -8.393 -21.094 1.00 91.31 96 GLY A C 1
ATOM 761 O O . GLY A 1 96 ? 8.543 -9.111 -20.107 1.00 91.31 96 GLY A O 1
ATOM 762 N N . THR A 1 97 ? 8.263 -7.123 -21.102 1.00 91.88 97 THR A N 1
ATOM 763 C CA . THR A 1 97 ? 7.708 -6.446 -19.924 1.00 91.88 97 THR A CA 1
ATOM 764 C C . THR A 1 97 ? 6.354 -7.023 -19.501 1.00 91.88 97 THR A C 1
ATOM 766 O O . THR A 1 97 ? 6.109 -7.198 -18.306 1.00 91.88 97 THR A O 1
ATOM 769 N N . ALA A 1 98 ? 5.498 -7.409 -20.454 1.00 92.75 98 ALA A N 1
ATOM 770 C CA . ALA A 1 98 ? 4.257 -8.119 -20.150 1.00 92.75 98 ALA A CA 1
ATOM 771 C C . ALA A 1 98 ? 4.519 -9.473 -19.464 1.00 92.75 98 ALA A C 1
ATOM 773 O O . ALA A 1 98 ? 3.818 -9.823 -18.514 1.00 92.75 98 ALA A O 1
ATOM 774 N N . GLN A 1 99 ? 5.554 -10.211 -19.886 1.00 91.75 99 GLN A N 1
ATOM 775 C CA . GLN A 1 99 ? 5.969 -11.446 -19.213 1.00 91.75 99 GLN A CA 1
ATOM 776 C C . GLN A 1 99 ? 6.487 -11.169 -17.794 1.00 91.75 99 GLN A C 1
ATOM 778 O O . GLN A 1 99 ? 6.057 -11.832 -16.850 1.00 91.75 99 GLN A O 1
ATOM 783 N N . THR A 1 100 ? 7.335 -10.150 -17.618 1.00 90.00 100 THR A N 1
ATOM 784 C CA . THR A 1 100 ? 7.834 -9.739 -16.296 1.00 90.00 100 THR A CA 1
ATOM 785 C C . THR A 1 100 ? 6.690 -9.420 -15.326 1.00 90.00 100 THR A C 1
ATOM 787 O O . THR A 1 100 ? 6.742 -9.815 -14.163 1.00 90.00 100 THR A O 1
ATOM 790 N N . ALA A 1 101 ? 5.617 -8.770 -15.789 1.00 89.31 101 ALA A N 1
ATOM 791 C CA . ALA A 1 101 ? 4.438 -8.493 -14.962 1.00 89.31 101 ALA A CA 1
ATOM 792 C C . ALA A 1 101 ? 3.768 -9.774 -14.415 1.00 89.31 101 ALA A C 1
ATOM 794 O O . ALA A 1 101 ? 3.345 -9.821 -13.253 1.00 89.31 101 ALA A O 1
ATOM 795 N N . VAL A 1 102 ? 3.689 -10.824 -15.241 1.00 91.50 102 VAL A N 1
ATOM 796 C CA . VAL A 1 102 ? 3.157 -12.137 -14.842 1.00 91.50 102 VAL A CA 1
ATOM 797 C C . VAL A 1 102 ? 4.102 -12.827 -13.861 1.00 91.50 102 VAL A C 1
ATOM 799 O O . VAL A 1 102 ? 3.644 -13.319 -12.832 1.00 91.50 102 VAL A O 1
ATOM 802 N N . GLU A 1 103 ? 5.408 -12.828 -14.130 1.00 90.00 103 GLU A N 1
ATOM 803 C CA . GLU A 1 103 ? 6.420 -13.439 -13.255 1.00 90.00 103 GLU A CA 1
ATOM 804 C C . GLU A 1 103 ? 6.422 -12.815 -11.855 1.00 90.00 103 GLU A C 1
ATOM 806 O O . GLU A 1 103 ? 6.415 -13.540 -10.857 1.00 90.00 103 GLU A O 1
ATOM 811 N N . ILE A 1 104 ? 6.328 -11.483 -11.773 1.00 87.06 104 ILE A N 1
ATOM 812 C CA . ILE A 1 104 ? 6.157 -10.770 -10.501 1.00 87.06 104 ILE A CA 1
ATOM 813 C C . ILE A 1 104 ? 4.901 -11.280 -9.787 1.00 87.06 104 ILE A C 1
ATOM 815 O O . ILE A 1 104 ? 4.965 -11.657 -8.619 1.00 87.06 104 ILE A O 1
ATOM 819 N N . SER A 1 105 ? 3.767 -11.352 -10.490 1.00 86.56 105 SER A N 1
ATOM 820 C CA . SER A 1 105 ? 2.493 -11.791 -9.904 1.00 86.56 105 SER A CA 1
ATOM 821 C C . SER A 1 105 ? 2.542 -13.226 -9.384 1.00 86.5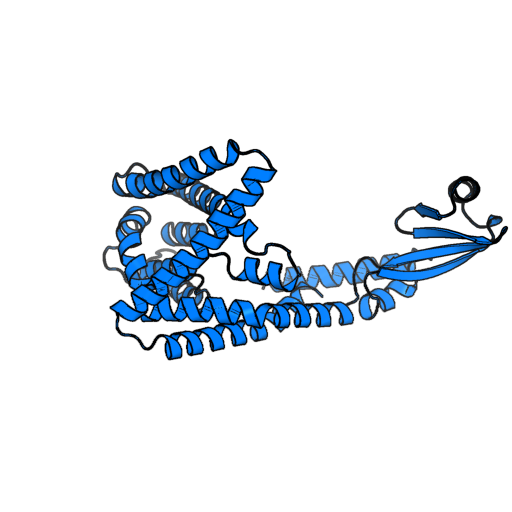6 105 SER A C 1
ATOM 823 O O . SER A 1 105 ? 1.996 -13.503 -8.317 1.00 86.56 105 SER A O 1
ATOM 825 N N . LEU A 1 106 ? 3.226 -14.129 -10.095 1.00 89.31 106 LEU A N 1
ATOM 826 C CA . LEU A 1 106 ? 3.440 -15.510 -9.658 1.00 89.31 106 LEU A CA 1
ATOM 827 C C . LEU A 1 106 ? 4.315 -15.574 -8.400 1.00 89.31 106 LEU A C 1
ATOM 829 O O . LEU A 1 106 ? 3.972 -16.289 -7.457 1.00 89.31 106 LEU A O 1
ATOM 833 N N . GLY A 1 107 ? 5.393 -14.785 -8.346 1.00 86.19 107 GLY A N 1
ATOM 834 C CA . GLY A 1 107 ? 6.264 -14.692 -7.170 1.00 86.19 107 GLY A CA 1
ATOM 835 C C . GLY A 1 107 ? 5.547 -14.184 -5.911 1.00 86.19 107 GLY A C 1
ATOM 836 O O . GLY A 1 107 ? 5.924 -14.542 -4.796 1.00 86.19 107 GLY A O 1
ATOM 837 N N . LEU A 1 108 ? 4.478 -13.398 -6.074 1.00 86.56 108 LEU A N 1
ATOM 838 C CA . LEU A 1 108 ? 3.664 -12.875 -4.972 1.00 86.56 108 LEU A CA 1
ATOM 839 C C . LEU A 1 108 ? 2.705 -13.910 -4.358 1.00 86.56 108 LEU A C 1
ATOM 841 O O . LEU A 1 108 ? 2.283 -13.721 -3.216 1.00 86.56 108 LEU A O 1
ATOM 845 N N . ILE A 1 109 ? 2.357 -14.992 -5.069 1.00 90.00 109 ILE A N 1
ATOM 846 C CA . ILE A 1 109 ? 1.279 -15.917 -4.662 1.00 90.00 109 ILE A CA 1
ATOM 847 C C . ILE A 1 109 ? 1.517 -16.492 -3.266 1.00 90.00 109 ILE A C 1
ATOM 849 O O . ILE A 1 109 ? 0.649 -16.388 -2.400 1.00 90.00 109 ILE A O 1
ATOM 853 N N . GLY A 1 110 ? 2.688 -17.087 -3.024 1.00 89.00 110 GLY A N 1
ATOM 854 C CA . GLY A 1 110 ? 2.955 -17.793 -1.767 1.00 89.00 110 GLY A CA 1
ATOM 855 C C . GLY A 1 110 ? 2.823 -16.875 -0.552 1.00 89.00 110 GLY A C 1
ATOM 856 O O . GLY A 1 110 ? 2.097 -17.166 0.396 1.00 89.00 110 GLY A O 1
ATOM 857 N N . ILE A 1 111 ? 3.451 -15.709 -0.612 1.00 86.19 111 ILE A N 1
ATOM 858 C CA . ILE A 1 111 ? 3.441 -14.752 0.491 1.00 86.19 111 ILE A CA 1
ATOM 859 C C . ILE A 1 111 ? 2.077 -14.063 0.666 1.00 86.19 111 ILE A C 1
ATOM 861 O O . ILE A 1 111 ? 1.623 -13.913 1.799 1.00 86.19 111 ILE A O 1
ATOM 865 N N . MET A 1 112 ? 1.362 -13.736 -0.416 1.00 86.69 112 MET A N 1
ATOM 866 C CA . MET A 1 112 ? 0.002 -13.187 -0.320 1.00 86.69 112 MET A CA 1
ATOM 867 C C . MET A 1 112 ? -0.979 -14.197 0.279 1.00 86.69 112 MET A C 1
ATOM 869 O O . MET A 1 112 ? -1.786 -13.828 1.129 1.00 86.69 112 MET A O 1
ATOM 873 N N . THR A 1 113 ? -0.891 -15.476 -0.104 1.00 91.25 113 THR A N 1
ATOM 874 C CA . THR A 1 113 ? -1.743 -16.530 0.474 1.00 91.25 113 THR A CA 1
ATOM 875 C C . THR A 1 113 ? -1.507 -16.693 1.978 1.00 91.25 113 THR A C 1
ATOM 877 O O . THR A 1 113 ? -2.468 -16.815 2.735 1.00 91.25 113 THR A O 1
ATOM 880 N N . LEU A 1 114 ? -0.249 -16.608 2.428 1.00 91.75 114 LEU A N 1
ATOM 881 C CA . LEU A 1 114 ? 0.113 -16.683 3.842 1.00 91.75 114 LEU A CA 1
ATOM 882 C C . LEU A 1 114 ? -0.513 -15.538 4.645 1.00 91.75 114 LEU A C 1
ATOM 884 O O . LEU A 1 114 ? -1.237 -15.777 5.612 1.00 91.75 114 LEU A O 1
ATOM 888 N N . PHE A 1 115 ? -0.240 -14.293 4.252 1.00 89.12 115 PHE A N 1
ATOM 889 C CA . PHE A 1 115 ? -0.707 -13.132 5.0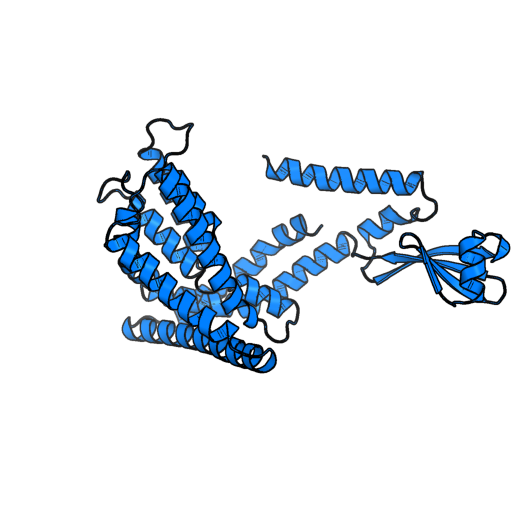06 1.00 89.12 115 PHE A CA 1
ATOM 890 C C . PHE A 1 115 ? -2.230 -12.992 4.961 1.00 89.12 115 PHE A C 1
ATOM 892 O O . PHE A 1 115 ? -2.835 -12.778 6.010 1.00 89.12 115 PHE A O 1
ATOM 899 N N . MET A 1 116 ? -2.866 -13.183 3.800 1.00 87.81 116 MET A N 1
ATOM 900 C CA . MET A 1 116 ? -4.331 -13.124 3.698 1.00 87.81 116 MET A CA 1
ATOM 901 C C . MET A 1 116 ? -5.009 -14.246 4.491 1.00 87.81 116 MET A C 1
ATOM 903 O O . MET A 1 116 ? -6.059 -14.024 5.092 1.00 87.81 116 MET A O 1
ATOM 907 N N . GLY A 1 117 ? -4.386 -15.426 4.583 1.00 92.81 117 GLY A N 1
ATOM 908 C CA . GLY A 1 117 ? -4.854 -16.498 5.460 1.00 92.81 117 GLY A CA 1
ATOM 909 C C . GLY A 1 117 ? -4.896 -16.076 6.931 1.00 92.81 117 GLY A C 1
ATOM 910 O O . GLY A 1 117 ? -5.928 -16.225 7.588 1.00 92.81 117 GLY A O 1
ATOM 911 N N . PHE A 1 118 ? -3.817 -15.478 7.448 1.00 93.81 118 PHE A N 1
ATOM 912 C CA . PHE A 1 118 ? -3.804 -14.937 8.814 1.00 93.81 118 PHE A CA 1
ATOM 913 C C . PHE A 1 118 ? -4.790 -13.783 8.999 1.00 93.81 118 PHE A C 1
ATOM 915 O O . PHE A 1 118 ? -5.496 -13.743 10.008 1.00 93.81 118 PHE A O 1
ATOM 922 N N . MET A 1 119 ? -4.897 -12.866 8.039 1.00 90.69 119 MET A N 1
ATOM 923 C CA . MET A 1 119 ? -5.827 -11.742 8.170 1.00 90.69 119 MET A CA 1
ATOM 924 C C . MET A 1 119 ? -7.293 -12.192 8.170 1.00 90.69 119 MET A C 1
ATOM 926 O O . MET A 1 119 ? -8.081 -11.650 8.942 1.00 90.69 119 MET A O 1
ATOM 930 N N . ASN A 1 120 ? -7.651 -13.250 7.437 1.00 91.62 120 ASN A N 1
ATOM 931 C CA . ASN A 1 120 ? -8.997 -13.828 7.510 1.00 91.62 120 ASN A CA 1
ATOM 932 C C . ASN A 1 120 ? -9.263 -14.554 8.848 1.00 91.62 120 ASN A C 1
ATOM 934 O O . ASN A 1 120 ? -10.381 -14.514 9.365 1.00 91.62 120 ASN A O 1
ATOM 938 N N . ILE A 1 121 ? -8.248 -15.173 9.474 1.00 94.88 121 ILE A N 1
ATOM 939 C CA . ILE A 1 121 ? -8.369 -15.655 10.867 1.00 94.88 121 ILE A CA 1
ATOM 940 C C . ILE A 1 121 ? -8.671 -14.471 11.794 1.00 94.88 121 ILE A C 1
ATOM 942 O O . ILE A 1 121 ? -9.593 -14.549 12.609 1.00 94.88 121 ILE A O 1
ATOM 946 N N . ALA A 1 122 ? -7.924 -13.370 11.659 1.00 92.25 122 ALA A N 1
ATOM 947 C CA . ALA A 1 122 ? -8.115 -12.171 12.469 1.00 92.25 122 ALA A CA 1
ATOM 948 C C . ALA A 1 122 ? -9.520 -11.581 12.278 1.00 92.25 122 ALA A C 1
ATOM 950 O O . ALA A 1 122 ? -10.185 -11.243 13.258 1.00 92.25 122 ALA A O 1
ATOM 951 N N . GLU A 1 123 ? -10.000 -11.509 11.037 1.00 91.06 123 GLU A N 1
ATOM 952 C CA . GLU A 1 123 ? -11.350 -11.061 10.699 1.00 91.06 123 GLU A CA 1
ATOM 953 C C . GLU A 1 123 ? -12.420 -11.939 11.355 1.00 91.06 123 GLU A C 1
ATOM 955 O O . GLU A 1 123 ? -13.264 -11.426 12.096 1.00 91.06 123 GLU A O 1
ATOM 960 N N . ARG A 1 124 ? -12.348 -13.265 11.172 1.00 92.75 124 ARG A N 1
ATOM 961 C CA . ARG A 1 124 ? -13.312 -14.218 11.752 1.00 92.75 124 ARG A CA 1
ATOM 962 C C . ARG A 1 124 ? -13.274 -14.253 13.277 1.00 92.75 124 ARG A C 1
ATOM 964 O O . ARG A 1 124 ? -14.303 -14.480 13.909 1.00 92.75 124 ARG A O 1
ATOM 971 N N . ALA A 1 125 ? -12.121 -13.974 13.883 1.00 94.06 125 ALA A N 1
ATOM 972 C CA . ALA A 1 125 ? -11.988 -13.808 15.330 1.00 94.06 125 ALA A CA 1
ATOM 973 C C . ALA A 1 125 ? -12.591 -12.476 15.839 1.00 94.06 125 ALA A C 1
ATOM 975 O O . ALA A 1 125 ? -12.617 -12.212 17.045 1.00 94.06 125 ALA A O 1
ATOM 976 N N . GLY A 1 126 ? -13.104 -11.623 14.948 1.00 91.00 126 GLY A N 1
ATOM 977 C CA . GLY A 1 126 ? -13.679 -10.323 15.285 1.00 91.00 126 GLY A CA 1
ATOM 978 C C . GLY A 1 126 ? -12.631 -9.229 15.489 1.00 91.00 126 GLY A C 1
ATOM 979 O O . GLY A 1 126 ? -12.904 -8.254 16.191 1.00 91.00 126 GLY A O 1
ATOM 980 N N . GLY A 1 127 ? -11.443 -9.376 14.895 1.00 90.06 127 GLY A N 1
ATOM 981 C CA . GLY A 1 127 ? -10.342 -8.415 14.970 1.00 90.06 127 GLY A CA 1
ATOM 982 C C . GLY A 1 127 ? -10.724 -7.029 14.449 1.00 90.06 127 GLY A C 1
ATOM 983 O O . GLY A 1 127 ? -10.435 -6.037 15.115 1.00 90.06 127 GLY A O 1
ATOM 984 N N . ILE A 1 128 ? -11.470 -6.954 13.338 1.00 87.44 128 ILE A N 1
ATOM 985 C CA . ILE A 1 128 ? -11.997 -5.684 12.800 1.00 87.44 128 ILE A CA 1
ATOM 986 C C . ILE A 1 128 ? -12.891 -4.995 13.844 1.00 87.44 128 ILE A C 1
ATOM 988 O O . ILE A 1 128 ? -12.734 -3.808 14.120 1.00 87.44 128 ILE A O 1
ATOM 992 N N . ASN A 1 129 ? -13.797 -5.739 14.484 1.00 87.75 129 ASN A N 1
ATOM 993 C CA . ASN A 1 129 ? -14.724 -5.188 15.476 1.00 87.75 129 ASN A CA 1
ATOM 994 C C . ASN A 1 129 ? -14.002 -4.762 16.761 1.00 87.75 129 ASN A C 1
ATOM 996 O O . ASN A 1 129 ? -14.373 -3.759 17.373 1.00 87.75 129 ASN A O 1
ATOM 1000 N N . LEU A 1 130 ? -12.984 -5.517 17.183 1.00 90.81 130 LEU A N 1
ATOM 1001 C CA . LEU A 1 130 ? -12.135 -5.159 18.317 1.00 90.81 130 LEU A CA 1
ATOM 1002 C C . LEU A 1 130 ? -11.398 -3.847 18.041 1.00 90.81 130 LEU A C 1
ATOM 1004 O O . LEU A 1 130 ? -11.483 -2.915 18.840 1.00 90.81 130 LEU A O 1
ATOM 1008 N N . LEU A 1 131 ? -10.734 -3.757 16.889 1.00 89.06 131 LEU A N 1
ATOM 1009 C CA . LEU A 1 131 ? -9.988 -2.574 16.483 1.00 89.06 131 LEU A CA 1
ATOM 1010 C C . LEU A 1 131 ? -10.910 -1.360 16.313 1.00 89.06 131 LEU A C 1
ATOM 1012 O O . LEU A 1 131 ? -10.603 -0.276 16.805 1.00 89.06 131 LEU A O 1
ATOM 1016 N N . SER A 1 132 ? -12.101 -1.564 15.747 1.00 88.38 132 SER A N 1
ATOM 1017 C CA . SER A 1 132 ? -13.140 -0.538 15.673 1.00 88.38 132 SER A CA 1
ATOM 1018 C C . SER A 1 132 ? -13.513 -0.005 17.059 1.00 88.38 132 SER A C 1
ATOM 1020 O O . SER A 1 132 ? -13.681 1.198 17.227 1.00 88.38 132 SER A O 1
ATOM 1022 N N . ARG A 1 133 ? -13.645 -0.854 18.082 1.00 89.50 133 ARG A N 1
ATOM 1023 C CA . ARG A 1 133 ? -13.959 -0.384 19.445 1.00 89.50 133 ARG A CA 1
ATOM 1024 C C . ARG A 1 133 ? -12.811 0.409 20.063 1.00 89.50 133 ARG A C 1
ATOM 1026 O O . ARG A 1 133 ? -13.069 1.381 20.765 1.00 89.50 133 ARG A O 1
ATOM 1033 N N . ILE A 1 134 ? -11.568 0.019 19.780 1.00 91.38 134 ILE A N 1
ATOM 1034 C CA . ILE A 1 134 ? -10.368 0.733 20.239 1.00 91.38 134 ILE A CA 1
ATOM 1035 C C . ILE A 1 134 ? -10.282 2.112 19.579 1.00 91.38 134 ILE A C 1
ATOM 1037 O O . ILE A 1 134 ? -9.994 3.097 20.243 1.00 91.38 134 ILE A O 1
ATOM 1041 N N . ILE A 1 135 ? -10.565 2.212 18.282 1.00 89.50 135 ILE A N 1
ATOM 1042 C CA . ILE A 1 135 ? -10.401 3.456 17.520 1.00 89.50 135 ILE A CA 1
ATOM 1043 C C . ILE A 1 135 ? -11.619 4.399 17.676 1.00 89.50 135 ILE A C 1
ATOM 1045 O O . ILE A 1 135 ? -11.503 5.611 17.483 1.00 89.50 135 ILE A O 1
ATOM 1049 N N . GLN A 1 136 ? -12.792 3.883 18.067 1.00 90.12 136 GLN A N 1
ATOM 1050 C CA . GLN A 1 136 ? -14.046 4.647 18.128 1.00 90.12 136 GLN A CA 1
ATOM 1051 C C . GLN A 1 136 ? -13.947 5.948 18.953 1.00 90.12 136 GLN A C 1
ATOM 1053 O O . GLN A 1 136 ? -14.420 6.982 18.467 1.00 90.12 136 GLN A O 1
ATOM 1058 N N . PRO A 1 137 ? -13.354 5.969 20.167 1.00 91.00 137 PRO A N 1
ATOM 1059 C CA . PRO A 1 137 ? -13.250 7.193 20.960 1.00 91.00 137 PRO A CA 1
ATOM 1060 C C . PRO A 1 137 ? -12.464 8.284 20.233 1.00 91.00 137 PRO A C 1
ATOM 1062 O O . PRO A 1 137 ? -12.857 9.450 20.268 1.00 91.00 137 PRO A O 1
ATOM 1065 N N . PHE A 1 138 ? -11.403 7.893 19.527 1.00 92.00 138 PHE A N 1
ATOM 1066 C CA . PHE A 1 138 ? -10.572 8.786 18.734 1.00 92.00 138 PHE A CA 1
ATOM 1067 C C . PHE A 1 138 ? -11.356 9.376 17.548 1.00 92.00 138 PHE A C 1
ATOM 1069 O O . PHE A 1 138 ? -11.488 10.598 17.443 1.00 92.00 138 PHE A O 1
ATOM 1076 N N . PHE A 1 139 ? -11.991 8.534 16.724 1.00 91.94 139 PHE A N 1
ATOM 1077 C CA . PHE A 1 139 ? -12.779 8.993 15.567 1.00 91.94 139 PHE A CA 1
ATOM 1078 C C . PHE A 1 139 ? -13.963 9.872 15.971 1.00 91.94 139 PHE A C 1
ATOM 1080 O O . PHE A 1 139 ? -14.234 10.876 15.318 1.00 91.94 139 PHE A O 1
ATOM 1087 N N . SER A 1 140 ? -14.639 9.563 17.081 1.00 90.56 140 SER A N 1
ATOM 1088 C CA . SER A 1 140 ? -15.776 10.365 17.555 1.00 90.56 140 SER A CA 1
ATOM 1089 C C . SER A 1 140 ? -15.418 11.825 17.858 1.00 90.56 140 SER A C 1
ATOM 1091 O O . SER A 1 140 ? -16.289 12.692 17.851 1.00 90.56 140 SER A O 1
ATOM 1093 N N . LYS A 1 141 ? -14.139 12.098 18.147 1.00 92.50 141 LYS A N 1
ATOM 1094 C CA . LYS A 1 141 ? -13.616 13.439 18.425 1.00 92.50 141 LYS A CA 1
ATOM 1095 C C . LYS A 1 141 ? -12.956 14.074 17.208 1.00 92.50 141 LYS A C 1
ATOM 1097 O O . LYS A 1 141 ? -12.970 15.296 17.101 1.00 92.50 141 LYS A O 1
ATOM 1102 N N . LEU A 1 142 ? -12.417 13.261 16.302 1.00 94.25 142 LEU A N 1
ATOM 1103 C CA . LEU A 1 142 ? -11.823 13.727 15.052 1.00 94.25 142 LEU A CA 1
ATOM 1104 C C . LEU A 1 142 ? -12.876 14.113 14.000 1.00 94.25 142 LEU A C 1
ATOM 1106 O O . LEU A 1 142 ? -12.612 14.968 13.165 1.00 94.25 142 LEU A O 1
ATOM 1110 N N . PHE A 1 143 ? -14.077 13.532 14.067 1.00 94.94 143 PHE A N 1
ATOM 1111 C CA . PHE A 1 143 ? -15.188 13.802 13.148 1.00 94.94 143 PHE A CA 1
ATOM 1112 C C . PHE A 1 143 ? -16.377 14.459 13.875 1.00 94.94 143 PHE A C 1
ATOM 1114 O O . PHE A 1 143 ? -17.424 13.828 14.034 1.00 94.94 143 PHE A O 1
ATOM 1121 N N . PRO A 1 144 ? -16.247 15.718 14.338 1.00 91.69 144 PRO A N 1
ATOM 1122 C CA . PRO A 1 144 ? -17.261 16.367 15.175 1.00 91.69 144 PRO A CA 1
ATOM 1123 C C . PRO A 1 144 ? -18.585 16.654 14.449 1.00 91.69 144 PRO A C 1
ATOM 1125 O O . PRO A 1 144 ? -19.618 16.771 15.100 1.00 91.69 144 PRO A O 1
ATOM 1128 N N . GLU A 1 145 ? -18.561 16.773 13.119 1.00 91.44 145 GLU A N 1
ATOM 1129 C CA . GLU A 1 145 ? -19.736 17.091 12.291 1.00 91.44 145 GLU A CA 1
ATOM 1130 C C . GLU A 1 145 ? -20.621 15.872 11.991 1.00 91.44 145 GLU A C 1
ATOM 1132 O O . GLU A 1 145 ? -21.749 16.026 11.527 1.00 91.44 145 GLU A O 1
ATOM 1137 N N . VAL A 1 146 ? -20.137 14.654 12.252 1.00 93.94 146 VAL A N 1
ATOM 1138 C CA . VAL A 1 146 ? -20.920 13.435 12.023 1.00 93.94 146 VAL A CA 1
ATOM 1139 C C . VAL A 1 146 ? -21.818 13.189 13.246 1.00 93.94 146 VAL A C 1
ATOM 1141 O O . VAL A 1 146 ? -21.308 13.110 14.368 1.00 93.94 146 VAL A O 1
ATOM 1144 N N . PRO A 1 147 ? -23.149 13.040 13.087 1.00 89.69 147 PRO A N 1
ATOM 1145 C CA . PRO A 1 147 ? -24.043 12.812 14.217 1.00 89.69 147 PRO A CA 1
ATOM 1146 C C . PRO A 1 147 ? -23.726 11.508 14.957 1.00 89.69 147 PRO A C 1
ATOM 1148 O O . PRO A 1 147 ? -23.417 10.474 14.355 1.00 89.69 147 PRO A O 1
ATOM 1151 N N . LYS A 1 148 ? -23.851 11.526 16.289 1.00 84.56 148 LYS A N 1
ATOM 1152 C CA . LYS A 1 148 ? -23.676 10.319 17.108 1.00 84.56 148 LYS A CA 1
ATOM 1153 C C . LYS A 1 148 ? -24.690 9.250 16.696 1.00 84.56 148 LYS A C 1
ATOM 1155 O O . LYS A 1 148 ? -25.876 9.534 16.583 1.00 84.56 148 LYS A O 1
ATOM 1160 N N . GLY A 1 149 ? -24.218 8.020 16.504 1.00 81.19 149 GLY A N 1
ATOM 1161 C CA . GLY A 1 149 ? -25.060 6.894 16.085 1.00 81.19 149 GLY A CA 1
ATOM 1162 C C . GLY A 1 149 ? -25.394 6.869 14.591 1.00 81.19 149 GLY A C 1
ATOM 1163 O O . GLY A 1 149 ? -26.046 5.928 14.147 1.00 81.19 149 GLY A O 1
ATOM 1164 N N . HIS A 1 150 ? -24.929 7.845 13.800 1.00 91.62 150 HIS A N 1
ATOM 1165 C CA . HIS A 1 150 ? -25.104 7.804 12.351 1.00 91.62 150 HIS A CA 1
ATOM 1166 C C . HIS A 1 150 ? -24.312 6.631 11.734 1.00 91.62 150 HIS A C 1
ATOM 1168 O O . HIS A 1 150 ? -23.161 6.406 12.134 1.00 91.62 150 HIS A O 1
ATOM 1174 N N . PRO A 1 151 ? -24.863 5.914 10.731 1.00 88.88 151 PRO A N 1
ATOM 1175 C CA . PRO A 1 151 ? -24.198 4.770 10.100 1.00 88.88 151 PRO A CA 1
ATOM 1176 C C . PRO A 1 151 ? -22.795 5.059 9.555 1.00 88.88 151 PRO A C 1
ATOM 1178 O O . PRO A 1 151 ? -21.954 4.158 9.546 1.00 88.88 151 PRO A O 1
ATOM 1181 N N . SER A 1 152 ? -22.511 6.308 9.155 1.00 92.00 152 SER A N 1
ATOM 1182 C CA . SER A 1 152 ? -21.188 6.706 8.649 1.00 92.00 152 SER A CA 1
ATOM 1183 C C . SER A 1 152 ? -20.070 6.358 9.621 1.00 92.00 152 SER A C 1
ATOM 1185 O O . SER A 1 152 ? -19.038 5.872 9.178 1.00 92.00 152 SER A O 1
ATOM 1187 N N . PHE A 1 153 ? -20.280 6.525 10.934 1.00 90.12 153 PHE A N 1
ATOM 1188 C CA . PHE A 1 153 ? -19.261 6.154 11.915 1.00 90.12 153 PHE A CA 1
ATOM 1189 C C . PHE A 1 153 ? -18.922 4.671 11.821 1.00 90.12 153 PHE A C 1
ATOM 1191 O O . PHE A 1 153 ? -17.755 4.329 11.691 1.00 90.12 153 PHE A O 1
ATOM 1198 N N . GLY A 1 154 ? -19.923 3.790 11.836 1.00 88.50 154 GLY A N 1
ATOM 1199 C CA . GLY A 1 154 ? -19.689 2.349 11.730 1.00 88.50 154 GLY A CA 1
ATOM 1200 C C . GLY A 1 154 ? -18.932 1.984 10.452 1.00 88.50 154 GLY A C 1
ATOM 1201 O O . GLY A 1 154 ? -17.947 1.255 10.508 1.00 88.50 154 GLY A O 1
ATOM 1202 N N . LEU A 1 155 ? -19.340 2.548 9.313 1.00 91.56 155 LEU A N 1
ATOM 1203 C CA . LEU A 1 155 ? -18.720 2.279 8.012 1.00 91.56 155 LEU A CA 1
ATOM 1204 C C . LEU A 1 155 ? -17.275 2.789 7.928 1.00 91.56 155 LEU A C 1
ATOM 1206 O O . LEU A 1 155 ? -16.398 2.052 7.482 1.00 91.56 155 LEU A O 1
ATOM 1210 N N . MET A 1 156 ? -17.008 4.008 8.404 1.00 93.19 156 MET A N 1
ATOM 1211 C CA . MET A 1 156 ? -15.654 4.570 8.465 1.00 93.19 156 MET A CA 1
ATOM 1212 C C . MET A 1 156 ? -14.749 3.748 9.378 1.00 93.19 156 MET A C 1
ATOM 1214 O O . MET A 1 156 ? -13.603 3.471 9.040 1.00 93.19 156 MET A O 1
ATOM 1218 N N . MET A 1 157 ? -15.272 3.332 10.530 1.00 90.62 157 MET A N 1
ATOM 1219 C CA . MET A 1 157 ? -14.535 2.539 11.505 1.00 90.62 157 MET A CA 1
ATOM 1220 C C . MET A 1 157 ? -14.183 1.150 10.970 1.00 90.62 157 MET A C 1
ATOM 1222 O O . MET A 1 157 ? -13.048 0.705 11.145 1.00 90.62 157 MET A O 1
ATOM 1226 N N . LEU A 1 158 ? -15.127 0.485 10.297 1.00 89.25 158 LEU A N 1
ATOM 1227 C CA . LEU A 1 158 ? -14.890 -0.790 9.620 1.00 89.25 158 LEU A CA 1
ATOM 1228 C C . LEU A 1 158 ? -13.860 -0.636 8.500 1.00 89.25 158 LEU A C 1
ATOM 1230 O O . LEU A 1 158 ? -12.934 -1.435 8.418 1.00 89.25 158 LEU A O 1
ATOM 1234 N N . ASN A 1 159 ? -13.978 0.412 7.682 1.00 91.56 159 ASN A N 1
ATOM 1235 C CA . ASN A 1 159 ? -13.039 0.690 6.600 1.00 91.56 159 ASN A CA 1
ATOM 1236 C C . ASN A 1 159 ? -11.612 0.933 7.112 1.00 91.56 159 ASN A C 1
ATOM 1238 O O . ASN A 1 159 ? -10.682 0.273 6.652 1.00 91.56 159 ASN A O 1
ATOM 1242 N N . PHE A 1 160 ? -11.446 1.823 8.091 1.00 90.00 160 PHE A N 1
ATOM 1243 C CA . PHE A 1 160 ? -10.140 2.133 8.666 1.00 90.00 160 PHE A CA 1
ATOM 1244 C C . PHE A 1 160 ? -9.532 0.915 9.376 1.00 90.00 160 PHE A C 1
ATOM 1246 O O . PHE A 1 160 ? -8.347 0.634 9.226 1.00 90.00 160 PHE A O 1
ATOM 1253 N N . SER A 1 161 ? -10.350 0.139 10.097 1.00 89.38 161 SER A N 1
ATOM 1254 C CA . SER A 1 161 ? -9.893 -1.081 10.777 1.00 89.38 161 SER A CA 1
ATOM 1255 C C . SER A 1 161 ? -9.481 -2.177 9.790 1.00 89.38 161 SER A C 1
ATOM 1257 O O . SER A 1 161 ? -8.466 -2.835 10.003 1.00 89.38 161 SER A O 1
ATOM 1259 N N . ALA A 1 162 ? -10.239 -2.362 8.705 1.00 86.94 162 ALA A N 1
ATOM 1260 C CA . ALA A 1 162 ? -9.901 -3.309 7.646 1.00 86.94 162 ALA A CA 1
ATOM 1261 C C . ALA A 1 162 ? -8.597 -2.913 6.936 1.00 86.94 162 ALA A C 1
ATOM 1263 O O . ALA A 1 162 ? -7.721 -3.757 6.770 1.00 86.94 162 ALA A O 1
ATOM 1264 N N . ASN A 1 163 ? -8.423 -1.631 6.593 1.00 87.88 163 ASN A N 1
ATOM 1265 C CA . ASN A 1 163 ? -7.193 -1.149 5.962 1.00 87.88 163 ASN A CA 1
ATOM 1266 C C . ASN A 1 163 ? -5.973 -1.266 6.891 1.00 87.88 163 ASN A C 1
ATOM 1268 O O . ASN A 1 163 ? -4.918 -1.716 6.452 1.00 87.88 163 ASN A O 1
ATOM 1272 N N . LEU A 1 164 ? -6.121 -0.968 8.189 1.00 86.81 164 LEU A N 1
ATOM 1273 C CA . LEU A 1 164 ? -5.027 -1.133 9.149 1.00 86.81 164 LEU A CA 1
ATOM 1274 C C . LEU A 1 164 ? -4.573 -2.600 9.245 1.00 86.81 164 LEU A C 1
ATOM 1276 O O . LEU A 1 164 ? -3.378 -2.856 9.367 1.00 86.81 164 LEU A O 1
ATOM 1280 N N . LEU A 1 165 ? -5.501 -3.559 9.144 1.00 82.69 165 LEU A N 1
ATOM 1281 C CA . LEU A 1 165 ? -5.202 -4.997 9.097 1.00 82.69 165 LEU A CA 1
ATOM 1282 C C . LEU A 1 165 ? -4.730 -5.489 7.715 1.00 82.69 165 LEU A C 1
ATOM 1284 O O . LEU A 1 165 ? -4.414 -6.664 7.574 1.00 82.69 165 LEU A O 1
ATOM 1288 N N . GLY A 1 166 ? -4.672 -4.632 6.692 1.00 78.12 166 GLY A N 1
ATOM 1289 C CA . GLY A 1 166 ? -4.310 -5.034 5.328 1.00 78.12 166 GLY A CA 1
ATOM 1290 C C . GLY A 1 166 ? -5.389 -5.855 4.609 1.00 78.12 166 GLY A C 1
ATOM 1291 O O . GLY A 1 166 ? -5.098 -6.531 3.627 1.00 78.12 166 GLY A O 1
ATOM 1292 N N . LEU A 1 167 ? -6.639 -5.805 5.079 1.00 78.62 167 LEU A N 1
ATOM 1293 C CA . LEU A 1 167 ? -7.806 -6.424 4.442 1.00 78.62 167 LEU A CA 1
ATOM 1294 C C . LEU A 1 167 ? -8.406 -5.473 3.398 1.00 78.62 167 LEU A C 1
ATOM 1296 O O . LEU A 1 167 ? -9.562 -5.058 3.500 1.00 78.62 167 LEU A O 1
ATOM 1300 N N . ASP A 1 168 ? -7.615 -5.086 2.397 1.00 78.56 168 ASP A N 1
ATOM 1301 C CA . ASP A 1 168 ? -7.979 -4.012 1.459 1.00 78.56 168 ASP A CA 1
ATOM 1302 C C . ASP A 1 168 ? -9.246 -4.315 0.645 1.00 78.56 168 ASP A C 1
ATOM 1304 O O . ASP A 1 168 ? -10.068 -3.425 0.416 1.00 78.56 168 ASP A O 1
ATOM 1308 N N . ASN A 1 169 ? -9.467 -5.586 0.295 1.00 71.31 169 ASN A N 1
ATOM 1309 C CA . ASN A 1 169 ? -10.673 -6.045 -0.399 1.00 71.31 169 ASN A CA 1
ATOM 1310 C C . ASN A 1 169 ? -11.952 -5.839 0.432 1.00 71.31 169 ASN A C 1
ATOM 1312 O O . ASN A 1 169 ? -13.013 -5.563 -0.130 1.00 71.31 169 ASN A O 1
ATOM 1316 N N . ALA A 1 170 ? -11.854 -5.935 1.762 1.00 70.25 170 ALA A N 1
ATOM 1317 C CA . ALA A 1 170 ? -12.933 -5.581 2.680 1.00 70.25 170 ALA A CA 1
ATOM 1318 C C . ALA A 1 170 ? -12.968 -4.065 2.930 1.00 70.25 170 ALA A C 1
ATOM 1320 O O . ALA A 1 170 ? -14.041 -3.473 3.044 1.00 70.25 170 ALA A O 1
ATOM 1321 N N . ALA A 1 171 ? -11.810 -3.404 2.958 1.00 85.00 171 ALA A N 1
ATOM 1322 C CA . ALA A 1 171 ? -11.715 -1.974 3.200 1.00 85.00 171 ALA A CA 1
ATOM 1323 C C . ALA A 1 171 ? -12.430 -1.169 2.106 1.00 85.00 171 ALA A C 1
ATOM 1325 O O . ALA A 1 171 ? -13.343 -0.408 2.427 1.00 85.00 171 ALA A O 1
ATOM 1326 N N . THR A 1 172 ? -12.084 -1.333 0.827 1.00 86.44 172 THR A N 1
ATOM 1327 C CA . THR A 1 172 ? -12.645 -0.523 -0.273 1.00 86.44 172 THR A CA 1
ATOM 1328 C C . THR A 1 172 ? -14.182 -0.434 -0.284 1.00 86.44 172 THR A C 1
ATOM 1330 O O . THR A 1 172 ? -14.692 0.689 -0.328 1.00 86.44 172 THR A O 1
ATOM 1333 N N . PRO A 1 173 ? -14.962 -1.535 -0.197 1.00 79.06 173 PRO A N 1
ATOM 1334 C CA . PRO A 1 173 ? -16.422 -1.443 -0.189 1.00 79.06 173 PRO A CA 1
ATOM 1335 C C . PRO A 1 173 ? -16.968 -0.730 1.055 1.00 79.06 173 PRO A C 1
ATOM 1337 O O . PRO A 1 173 ? -17.966 -0.015 0.946 1.00 79.06 173 PRO A O 1
ATOM 1340 N N . PHE A 1 174 ? -16.331 -0.863 2.224 1.00 86.81 174 PHE A N 1
ATOM 1341 C CA . PHE A 1 174 ? -16.702 -0.058 3.392 1.00 86.81 174 PHE A CA 1
ATOM 1342 C C . PHE A 1 174 ? -16.364 1.420 3.200 1.00 86.81 174 PHE A C 1
ATOM 1344 O O . PHE A 1 174 ? -17.153 2.264 3.607 1.00 86.81 174 PHE A O 1
ATOM 1351 N N . GLY A 1 175 ? -15.242 1.736 2.549 1.00 90.81 175 GLY A N 1
ATOM 1352 C CA . GLY A 1 175 ? -14.826 3.108 2.252 1.00 90.81 175 GLY A CA 1
ATOM 1353 C C . GLY A 1 175 ? -15.785 3.815 1.297 1.00 90.81 175 GLY A C 1
ATOM 1354 O O . GLY A 1 175 ? -16.194 4.942 1.567 1.00 90.81 175 GLY A O 1
ATOM 1355 N N . LEU A 1 176 ? -16.222 3.134 0.232 1.00 90.00 176 LEU A N 1
ATOM 1356 C CA . LEU A 1 176 ? -17.236 3.661 -0.688 1.00 90.00 176 LEU A CA 1
ATOM 1357 C C . LEU A 1 176 ? -18.574 3.883 0.026 1.00 90.00 176 LEU A C 1
ATOM 1359 O O . LEU A 1 176 ? -19.114 4.983 -0.019 1.00 90.00 176 LEU A O 1
ATOM 1363 N N . LYS A 1 177 ? -19.053 2.893 0.792 1.00 88.00 177 LYS A N 1
ATOM 1364 C CA . LYS A 1 177 ? -20.277 3.044 1.600 1.00 88.00 177 LYS A CA 1
ATOM 1365 C C . LYS A 1 177 ? -20.155 4.158 2.641 1.00 88.00 177 LYS A C 1
ATOM 1367 O O . LYS A 1 177 ? -21.129 4.858 2.903 1.00 88.00 177 LYS A O 1
ATOM 1372 N N . ALA A 1 178 ? -18.983 4.322 3.252 1.00 93.50 178 ALA A N 1
ATOM 1373 C CA . ALA A 1 178 ? -18.707 5.409 4.182 1.00 93.50 178 ALA A CA 1
ATOM 1374 C C . ALA A 1 178 ? -18.793 6.762 3.471 1.00 93.50 178 ALA A C 1
ATOM 1376 O O . ALA A 1 178 ? -19.459 7.656 3.983 1.00 93.50 178 ALA A O 1
ATOM 1377 N N . MET A 1 179 ? -18.201 6.899 2.280 1.00 94.56 179 MET A N 1
ATOM 1378 C CA . MET A 1 179 ? -18.301 8.117 1.473 1.00 94.56 179 MET A CA 1
ATOM 1379 C C . MET A 1 179 ? -19.735 8.419 1.043 1.00 94.56 179 MET A C 1
ATOM 1381 O O . MET A 1 179 ? -20.161 9.561 1.202 1.00 94.56 179 MET A O 1
ATOM 1385 N N . ASP A 1 180 ? -20.497 7.421 0.591 1.00 92.56 180 ASP A N 1
ATOM 1386 C CA . ASP A 1 180 ? -21.915 7.576 0.236 1.00 92.56 180 ASP A CA 1
ATOM 1387 C C . ASP A 1 180 ? -22.753 7.992 1.454 1.00 92.56 180 ASP A C 1
ATOM 1389 O O . ASP A 1 180 ? -23.601 8.884 1.383 1.00 92.56 180 ASP A O 1
ATOM 1393 N N . SER A 1 181 ? -22.476 7.390 2.612 1.00 94.62 181 SER A N 1
ATOM 1394 C CA . SER A 1 181 ? -23.144 7.723 3.870 1.00 94.62 181 SER A CA 1
ATOM 1395 C C . SER A 1 181 ? -22.760 9.112 4.391 1.00 94.62 181 SER A C 1
ATOM 1397 O O . SER A 1 181 ? -23.606 9.822 4.922 1.00 94.62 181 SER A O 1
ATOM 1399 N N . LEU A 1 182 ? -21.509 9.543 4.231 1.00 95.38 182 LEU A N 1
ATOM 1400 C CA . LEU A 1 182 ? -21.108 10.920 4.529 1.00 95.38 182 LEU A CA 1
ATOM 1401 C C . LEU A 1 182 ? -21.734 11.898 3.529 1.00 95.38 182 LEU A C 1
ATOM 1403 O O . LEU A 1 182 ? -22.131 13.000 3.903 1.00 95.38 182 LEU A O 1
ATOM 1407 N N . GLN A 1 183 ? -21.883 11.482 2.271 1.00 95.00 183 GLN A N 1
ATOM 1408 C CA . GLN A 1 183 ? -22.520 12.277 1.232 1.00 95.00 183 GLN A CA 1
ATOM 1409 C C . GLN A 1 183 ? -24.008 12.481 1.516 1.00 95.00 183 GLN A C 1
ATOM 1411 O O . GLN A 1 183 ? -24.534 13.531 1.159 1.00 95.00 183 GLN A O 1
ATOM 1416 N N . SER A 1 184 ? -24.706 11.568 2.202 1.00 93.50 184 SER A N 1
ATOM 1417 C CA . SER A 1 184 ? -26.103 11.804 2.604 1.00 93.50 184 SER A CA 1
ATOM 1418 C C . SER A 1 184 ? -26.244 12.960 3.601 1.00 93.50 184 SER A C 1
ATOM 1420 O O . SER A 1 184 ? -27.246 13.668 3.554 1.00 93.50 184 SER A O 1
ATOM 1422 N N . LEU A 1 185 ? -25.226 13.193 4.437 1.00 92.69 185 LEU A N 1
ATOM 1423 C CA . LEU A 1 185 ? -25.158 14.323 5.373 1.00 92.69 185 LEU A CA 1
ATOM 1424 C C . LEU A 1 185 ? -24.736 15.639 4.704 1.00 92.69 185 LEU A C 1
ATOM 1426 O O . LEU A 1 185 ? -24.850 16.695 5.318 1.00 92.69 185 LEU A O 1
ATOM 1430 N N . ASN A 1 186 ? -24.240 15.583 3.468 1.00 95.44 186 ASN A N 1
ATOM 1431 C CA . ASN A 1 186 ? -23.715 16.742 2.763 1.00 95.44 186 ASN A CA 1
ATOM 1432 C C . ASN A 1 186 ? -24.843 17.667 2.258 1.00 95.44 186 ASN A C 1
ATOM 1434 O O . ASN A 1 186 ? -25.642 17.217 1.423 1.00 95.44 186 ASN A O 1
ATOM 1438 N N . PRO A 1 187 ? -24.908 18.940 2.700 1.00 92.38 187 PRO A N 1
ATOM 1439 C CA . PRO A 1 187 ? -25.872 19.910 2.184 1.00 92.38 187 PRO A CA 1
ATOM 1440 C C . PRO A 1 187 ? -25.625 20.302 0.718 1.00 92.38 187 PRO A C 1
ATOM 1442 O O . PRO A 1 187 ? -26.579 20.619 0.016 1.00 92.38 187 PRO A O 1
ATOM 1445 N N . ASP A 1 188 ? -24.372 20.259 0.251 1.00 94.69 188 ASP A N 1
ATOM 1446 C CA . ASP A 1 188 ? -23.959 20.638 -1.107 1.00 94.69 188 ASP A CA 1
ATOM 1447 C C . ASP A 1 188 ? -23.243 19.467 -1.791 1.00 94.69 188 ASP A C 1
ATOM 1449 O O . ASP A 1 188 ? -22.066 19.205 -1.548 1.00 94.69 188 ASP A O 1
ATOM 1453 N N . LYS A 1 189 ? -23.953 18.746 -2.667 1.00 91.62 189 LYS A N 1
ATOM 1454 C CA . LYS A 1 189 ? -23.454 17.493 -3.254 1.00 91.62 189 LYS A CA 1
ATOM 1455 C C . LYS A 1 189 ? -22.221 17.666 -4.143 1.00 91.62 189 LYS A C 1
ATOM 1457 O O . LYS A 1 189 ? -21.477 16.699 -4.299 1.00 91.62 189 LYS A O 1
ATOM 1462 N N . GLU A 1 190 ? -21.981 18.865 -4.664 1.00 90.56 190 GLU A N 1
ATOM 1463 C CA . GLU A 1 190 ? -20.848 19.157 -5.549 1.00 90.56 190 GLU A CA 1
ATOM 1464 C C . GLU A 1 190 ? -19.572 19.522 -4.772 1.00 90.56 190 GLU A C 1
ATOM 1466 O O . GLU A 1 190 ? -18.482 19.586 -5.345 1.00 90.56 190 GLU A O 1
ATOM 1471 N N . LYS A 1 191 ? -19.671 19.729 -3.452 1.00 93.88 191 LYS A N 1
ATOM 1472 C CA . LYS A 1 191 ? -18.547 20.122 -2.598 1.00 93.88 191 LYS A CA 1
ATOM 1473 C C . LYS A 1 191 ? -18.325 19.123 -1.470 1.00 93.88 191 LYS A C 1
ATOM 1475 O O . LYS A 1 191 ? -19.217 18.859 -0.676 1.00 93.88 191 LYS A O 1
ATOM 1480 N N . ALA A 1 192 ? -17.103 18.611 -1.343 1.00 94.44 192 ALA A N 1
ATOM 1481 C CA . ALA A 1 192 ? -16.758 17.695 -0.258 1.00 94.44 192 ALA A CA 1
ATOM 1482 C C . ALA A 1 192 ? -16.888 18.361 1.128 1.00 94.44 192 ALA A C 1
ATOM 1484 O O . ALA A 1 192 ? -16.417 19.484 1.338 1.00 94.44 192 ALA A O 1
ATOM 1485 N N . THR A 1 193 ? -17.485 17.646 2.085 1.00 96.12 193 THR A N 1
ATOM 1486 C CA . THR A 1 193 ? -17.586 18.074 3.492 1.00 96.12 193 THR A CA 1
ATOM 1487 C C . THR A 1 193 ? -16.261 17.910 4.235 1.00 96.12 193 THR A C 1
ATOM 1489 O O . THR A 1 193 ? -15.371 17.171 3.805 1.00 96.12 193 THR A O 1
ATOM 1492 N N . ASN A 1 194 ? -16.136 18.540 5.407 1.00 96.12 194 ASN A N 1
ATOM 1493 C CA . ASN A 1 194 ? -14.953 18.383 6.255 1.00 96.12 194 ASN A CA 1
ATOM 1494 C C . ASN A 1 194 ? -14.719 16.917 6.649 1.00 96.12 194 ASN A C 1
ATOM 1496 O O . ASN A 1 194 ? -13.581 16.444 6.600 1.00 96.12 194 ASN A O 1
ATOM 1500 N N . ALA A 1 195 ? -15.790 16.180 6.959 1.00 95.31 195 ALA A N 1
ATOM 1501 C CA . ALA A 1 195 ? -15.711 14.757 7.269 1.00 95.31 195 ALA A CA 1
ATOM 1502 C C . ALA A 1 195 ? -15.199 13.930 6.077 1.00 95.31 195 ALA A C 1
ATOM 1504 O O . ALA A 1 195 ? -14.322 13.090 6.256 1.00 95.31 195 ALA A O 1
ATOM 1505 N N . GLN A 1 196 ? -15.672 14.198 4.855 1.00 95.88 196 GLN A N 1
ATOM 1506 C CA . GLN A 1 196 ? -15.168 13.516 3.655 1.00 95.88 196 GLN A CA 1
ATOM 1507 C C . GLN A 1 196 ? -13.691 13.836 3.397 1.00 95.88 196 GLN A C 1
ATOM 1509 O O . GLN A 1 196 ? -12.911 12.927 3.121 1.00 95.88 196 GLN A O 1
ATOM 1514 N N . ILE A 1 197 ? -13.288 15.104 3.539 1.00 95.94 197 ILE A N 1
ATOM 1515 C CA . ILE A 1 197 ? -11.893 15.534 3.356 1.00 95.94 197 ILE A CA 1
ATOM 1516 C C . ILE A 1 197 ? -10.978 14.861 4.384 1.00 95.94 197 ILE A C 1
ATOM 1518 O O . ILE A 1 197 ? -9.974 14.267 4.004 1.00 95.94 197 ILE A O 1
ATOM 1522 N N . MET A 1 198 ? -11.327 14.912 5.674 1.00 95.88 198 MET A N 1
ATOM 1523 C CA . MET A 1 198 ? -10.529 14.287 6.735 1.00 95.88 198 MET A CA 1
ATOM 1524 C C . MET A 1 198 ? -10.411 12.778 6.514 1.00 95.88 198 MET A C 1
ATOM 1526 O O . MET A 1 198 ? -9.311 12.234 6.559 1.00 95.88 198 MET A O 1
ATOM 1530 N N . PHE A 1 199 ? -11.525 12.106 6.218 1.00 93.75 199 PHE A N 1
ATOM 1531 C CA . PHE A 1 199 ? -11.537 10.670 5.961 1.00 93.75 199 PHE A CA 1
ATOM 1532 C C . PHE A 1 199 ? -10.647 10.296 4.770 1.00 93.75 199 PHE A C 1
ATOM 1534 O O . PHE A 1 199 ? -9.813 9.401 4.885 1.00 93.75 199 PHE A O 1
ATOM 1541 N N . LEU A 1 200 ? -10.746 11.035 3.660 1.00 92.75 200 LEU A N 1
ATOM 1542 C CA . LEU A 1 200 ? -9.904 10.813 2.487 1.00 92.75 200 LEU A CA 1
ATOM 1543 C C . LEU A 1 200 ? -8.418 11.058 2.783 1.00 92.75 200 LEU A C 1
ATOM 1545 O O . LEU A 1 200 ? -7.580 10.272 2.354 1.00 92.75 200 LEU A O 1
ATOM 1549 N N . CYS A 1 201 ? -8.080 12.116 3.526 1.00 93.69 201 CYS A N 1
ATOM 1550 C CA . CYS A 1 201 ? -6.695 12.432 3.882 1.00 93.69 201 CYS A CA 1
ATOM 1551 C C . CYS A 1 201 ? -6.056 11.365 4.781 1.00 93.69 201 CYS A C 1
ATOM 1553 O O . CYS A 1 201 ? -4.895 11.024 4.566 1.00 93.69 201 CYS A O 1
ATOM 1555 N N . LEU A 1 202 ? -6.802 10.813 5.744 1.00 91.06 202 LEU A N 1
ATOM 1556 C CA . LEU A 1 202 ? -6.324 9.706 6.583 1.00 91.06 202 LEU A CA 1
ATOM 1557 C C . LEU A 1 202 ? -6.148 8.405 5.790 1.00 91.06 202 LEU A C 1
ATOM 1559 O O . LEU A 1 202 ? -5.254 7.621 6.087 1.00 91.06 202 LEU A O 1
ATOM 1563 N N . HIS A 1 203 ? -6.976 8.171 4.769 1.00 87.56 203 HIS A N 1
ATOM 1564 C CA . HIS A 1 203 ? -6.789 7.034 3.867 1.00 87.56 203 HIS A CA 1
ATOM 1565 C C . HIS A 1 203 ? -5.592 7.222 2.936 1.00 87.56 203 HIS A C 1
ATOM 1567 O O . HIS A 1 203 ? -4.826 6.287 2.715 1.00 87.56 203 HIS A O 1
ATOM 1573 N N . ALA A 1 204 ? -5.397 8.435 2.419 1.00 87.44 204 ALA A N 1
ATOM 1574 C CA . ALA A 1 204 ? -4.282 8.755 1.536 1.00 87.44 204 ALA A CA 1
ATOM 1575 C C . ALA A 1 204 ? -2.917 8.648 2.235 1.00 87.44 204 ALA A C 1
ATOM 1577 O O . ALA A 1 204 ? -1.919 8.380 1.570 1.00 87.44 204 ALA A O 1
ATOM 1578 N N . SER A 1 205 ? -2.854 8.829 3.560 1.00 85.94 205 SER A N 1
ATOM 1579 C CA . SER A 1 205 ? -1.617 8.641 4.325 1.00 85.94 205 SER A CA 1
ATOM 1580 C C . SER A 1 205 ? -1.238 7.171 4.547 1.00 85.94 205 SER A C 1
ATOM 1582 O O . SER A 1 205 ? -0.106 6.905 4.951 1.00 85.94 205 SER A O 1
ATOM 1584 N N . GLY A 1 206 ? -2.146 6.230 4.251 1.00 76.62 206 GLY A N 1
ATOM 1585 C CA . GLY A 1 206 ? -1.834 4.810 4.078 1.00 76.62 206 GLY A CA 1
ATOM 1586 C C . GLY A 1 206 ? -1.272 4.114 5.318 1.00 76.62 206 GLY A C 1
ATOM 1587 O O . GLY A 1 206 ? -0.368 3.292 5.190 1.00 76.62 206 GLY A O 1
ATOM 1588 N N . LEU A 1 207 ? -1.754 4.453 6.520 1.00 82.69 207 LEU A N 1
ATOM 1589 C CA . LEU A 1 207 ? -1.308 3.782 7.742 1.00 82.69 207 LEU A CA 1
ATOM 1590 C C . LEU A 1 207 ? -1.784 2.324 7.757 1.00 82.69 207 LEU A C 1
ATOM 1592 O O . LEU A 1 207 ? -2.935 2.038 8.071 1.00 82.69 207 LEU A O 1
ATOM 1596 N N . THR A 1 208 ? -0.868 1.406 7.471 1.00 79.62 208 THR A N 1
ATOM 1597 C CA . THR A 1 208 ? -1.087 -0.045 7.534 1.00 79.62 208 THR A CA 1
ATOM 1598 C C . THR A 1 208 ? -0.250 -0.654 8.651 1.00 79.62 208 THR A C 1
ATOM 1600 O O . THR A 1 208 ? 0.915 -0.286 8.805 1.00 79.62 208 THR A O 1
ATOM 1603 N N . LEU A 1 209 ? -0.798 -1.616 9.399 1.00 79.06 209 LEU A N 1
ATOM 1604 C CA . LEU A 1 209 ? -0.062 -2.289 10.475 1.00 79.06 209 LEU A CA 1
ATOM 1605 C C . LEU A 1 209 ? 1.058 -3.174 9.927 1.00 79.06 209 LEU A C 1
ATOM 1607 O O . LEU A 1 209 ? 2.138 -3.223 10.506 1.00 79.06 209 LEU A O 1
ATOM 1611 N N . ILE A 1 210 ? 0.795 -3.876 8.821 1.00 82.19 210 ILE A N 1
ATOM 1612 C CA . ILE A 1 210 ? 1.776 -4.717 8.136 1.00 82.19 210 ILE A CA 1
ATOM 1613 C C . ILE A 1 210 ? 1.758 -4.374 6.642 1.00 82.19 210 ILE A C 1
ATOM 1615 O O . ILE A 1 210 ? 0.720 -4.551 6.003 1.00 82.19 210 ILE A O 1
ATOM 1619 N N . PRO A 1 211 ? 2.888 -3.946 6.047 1.00 84.00 211 PRO A N 1
ATOM 1620 C CA . PRO A 1 211 ? 2.984 -3.642 4.620 1.00 84.00 211 PRO A CA 1
ATOM 1621 C C . PRO A 1 211 ? 3.122 -4.932 3.790 1.00 84.00 211 PRO A C 1
ATOM 1623 O O . PRO A 1 211 ? 4.124 -5.147 3.104 1.00 84.00 211 PRO A O 1
ATOM 1626 N N . VAL A 1 212 ? 2.121 -5.814 3.875 1.00 81.06 212 VAL A N 1
ATOM 1627 C CA . VAL A 1 212 ? 2.123 -7.170 3.295 1.00 81.06 212 VAL A CA 1
ATOM 1628 C C . VAL A 1 212 ? 2.495 -7.158 1.816 1.00 81.06 212 VAL A C 1
ATOM 1630 O O . VAL A 1 212 ? 3.382 -7.899 1.401 1.00 81.06 212 VAL A O 1
ATOM 1633 N N . SER A 1 213 ? 1.860 -6.289 1.029 1.00 79.25 213 SER A N 1
ATOM 1634 C CA . SER A 1 213 ? 2.072 -6.201 -0.419 1.00 79.25 213 SER A CA 1
ATOM 1635 C C . SER A 1 213 ? 3.503 -5.792 -0.784 1.00 79.25 213 SER A C 1
ATOM 1637 O O . SER A 1 213 ? 4.070 -6.305 -1.751 1.00 79.25 213 SER A O 1
ATOM 1639 N N . ILE A 1 214 ? 4.127 -4.916 0.008 1.00 85.44 214 ILE A N 1
ATOM 1640 C CA . ILE A 1 214 ? 5.496 -4.454 -0.243 1.00 85.44 214 ILE A CA 1
ATOM 1641 C C . ILE A 1 214 ? 6.507 -5.518 0.184 1.00 85.44 214 ILE A C 1
ATOM 1643 O O . ILE A 1 214 ? 7.446 -5.789 -0.563 1.00 85.44 214 ILE A O 1
ATOM 1647 N N . ILE A 1 215 ? 6.299 -6.172 1.332 1.00 86.69 215 ILE A N 1
ATOM 1648 C CA . ILE A 1 215 ? 7.118 -7.322 1.756 1.00 86.69 215 ILE A CA 1
ATOM 1649 C C . ILE A 1 215 ? 7.030 -8.424 0.695 1.00 86.69 215 ILE A C 1
ATOM 1651 O O . ILE A 1 215 ? 8.049 -8.986 0.294 1.00 86.69 215 ILE A O 1
ATOM 1655 N N . ALA A 1 216 ? 5.825 -8.680 0.184 1.00 81.69 216 ALA A N 1
ATOM 1656 C CA . ALA A 1 216 ? 5.592 -9.643 -0.874 1.00 81.69 216 ALA A CA 1
ATOM 1657 C C . ALA A 1 216 ? 6.377 -9.301 -2.145 1.00 81.69 216 ALA A C 1
ATOM 1659 O O . ALA A 1 216 ? 7.113 -10.141 -2.658 1.00 81.69 216 ALA A O 1
ATOM 1660 N N . THR A 1 217 ? 6.294 -8.049 -2.597 1.00 82.69 217 THR A N 1
ATOM 1661 C CA . THR A 1 217 ? 7.015 -7.564 -3.785 1.00 82.69 217 THR A CA 1
ATOM 1662 C C . THR A 1 217 ? 8.529 -7.632 -3.603 1.00 82.69 217 THR A C 1
ATOM 1664 O O . THR A 1 217 ? 9.258 -8.019 -4.512 1.00 82.69 217 THR A O 1
ATOM 1667 N N . ARG A 1 218 ? 9.038 -7.313 -2.410 1.00 88.56 218 ARG A N 1
ATOM 1668 C CA . ARG A 1 218 ? 10.468 -7.468 -2.105 1.00 88.56 218 ARG A CA 1
ATOM 1669 C C . ARG A 1 218 ? 10.895 -8.928 -2.163 1.00 88.56 218 ARG A C 1
ATOM 1671 O O . ARG A 1 218 ? 11.956 -9.225 -2.706 1.00 88.56 218 ARG A O 1
ATOM 1678 N N . SER A 1 219 ? 10.067 -9.830 -1.643 1.00 85.31 219 SER A N 1
ATOM 1679 C CA . SER A 1 219 ? 10.321 -11.266 -1.703 1.00 85.31 219 SER A CA 1
ATOM 1680 C C . SER A 1 219 ? 10.317 -11.786 -3.142 1.00 85.31 219 SER A C 1
ATOM 1682 O O . SER A 1 219 ? 11.206 -12.554 -3.495 1.00 85.31 219 SER A O 1
ATOM 1684 N N . SER A 1 220 ? 9.375 -11.350 -3.988 1.00 79.25 220 SER A N 1
ATOM 1685 C CA . SER A 1 220 ? 9.317 -11.772 -5.398 1.00 79.25 220 SER A CA 1
ATOM 1686 C C . SER A 1 220 ? 10.504 -11.263 -6.219 1.00 79.25 220 SER A C 1
ATOM 1688 O O . SER A 1 220 ? 10.864 -11.866 -7.222 1.00 79.25 220 SER A O 1
ATOM 1690 N N . LEU A 1 221 ? 11.127 -10.164 -5.786 1.00 84.69 221 LEU A N 1
ATOM 1691 C CA . LEU A 1 221 ? 12.343 -9.603 -6.378 1.00 84.69 221 LEU A CA 1
ATOM 1692 C C . LEU A 1 221 ? 13.631 -10.101 -5.690 1.00 84.69 221 LEU A C 1
ATOM 1694 O O . LEU A 1 221 ? 14.677 -9.469 -5.820 1.00 84.69 221 LEU A O 1
ATOM 1698 N N . ASN A 1 222 ? 13.568 -11.226 -4.966 1.00 84.75 222 ASN A N 1
ATOM 1699 C CA . ASN A 1 222 ? 14.706 -11.881 -4.305 1.00 84.75 222 ASN A CA 1
ATOM 1700 C C . ASN A 1 222 ? 15.462 -10.993 -3.296 1.00 84.75 222 ASN A C 1
ATOM 1702 O O . ASN A 1 222 ? 16.679 -11.104 -3.139 1.00 84.75 222 ASN A O 1
ATOM 1706 N N . SER A 1 223 ? 14.756 -10.103 -2.593 1.00 87.69 223 SER A N 1
ATOM 1707 C CA . SER A 1 223 ? 15.349 -9.341 -1.490 1.00 87.69 223 SER A CA 1
ATOM 1708 C C . SER A 1 223 ? 15.849 -10.283 -0.389 1.00 87.69 223 SER A C 1
ATOM 1710 O O . SER A 1 223 ? 15.108 -11.152 0.064 1.00 87.69 223 SER A O 1
ATOM 1712 N N . ALA A 1 224 ? 17.090 -10.084 0.074 1.00 84.81 224 ALA A N 1
ATOM 1713 C CA . ALA A 1 224 ? 17.697 -10.900 1.131 1.00 84.81 224 ALA A CA 1
ATOM 1714 C C . ALA A 1 224 ? 16.916 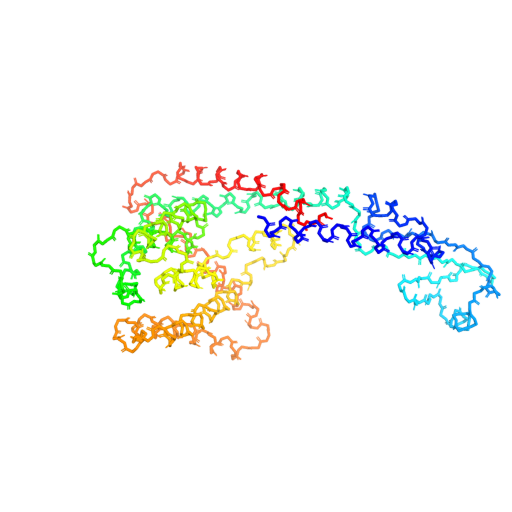-10.834 2.456 1.00 84.81 224 ALA A C 1
ATOM 1716 O O . ALA A 1 224 ? 16.828 -11.823 3.179 1.00 84.81 224 ALA A O 1
ATOM 1717 N N . THR A 1 225 ? 16.328 -9.674 2.758 1.00 84.44 225 THR A N 1
ATOM 1718 C CA . THR A 1 225 ? 15.514 -9.434 3.955 1.00 84.44 225 THR A CA 1
ATOM 1719 C C . THR A 1 225 ? 14.243 -8.665 3.602 1.00 84.44 225 THR A C 1
ATOM 1721 O O . THR A 1 225 ? 14.169 -7.465 3.829 1.00 84.44 225 THR A O 1
ATOM 1724 N N . PRO A 1 226 ? 13.192 -9.319 3.078 1.00 86.38 226 PRO A N 1
ATOM 1725 C CA . PRO A 1 226 ? 11.989 -8.622 2.610 1.00 86.38 226 PRO A CA 1
ATOM 1726 C C . PRO A 1 226 ? 11.252 -7.807 3.687 1.00 86.38 226 PRO A C 1
ATOM 1728 O O . PRO A 1 226 ? 10.523 -6.876 3.356 1.00 86.38 226 PRO A O 1
ATOM 1731 N N . THR A 1 227 ? 11.431 -8.152 4.964 1.00 86.94 227 THR A N 1
ATOM 1732 C CA . THR A 1 227 ? 10.746 -7.574 6.131 1.00 86.94 227 THR A CA 1
ATOM 1733 C C . THR A 1 227 ? 11.463 -6.376 6.759 1.00 86.94 227 THR A C 1
ATOM 1735 O O . THR A 1 227 ? 10.869 -5.701 7.596 1.00 86.94 227 THR A O 1
ATOM 1738 N N . ASP A 1 228 ? 12.704 -6.074 6.364 1.00 86.44 228 ASP A N 1
ATOM 1739 C CA . ASP A 1 228 ? 13.505 -4.969 6.922 1.00 86.44 228 ASP A CA 1
ATOM 1740 C C . ASP A 1 228 ? 12.861 -3.580 6.744 1.00 86.44 228 ASP A C 1
ATOM 1742 O O . ASP A 1 228 ? 13.092 -2.665 7.534 1.00 86.44 228 ASP A O 1
ATOM 1746 N N . ILE A 1 229 ? 11.987 -3.435 5.747 1.00 88.00 229 ILE A N 1
ATOM 1747 C CA . ILE A 1 229 ? 11.210 -2.222 5.483 1.00 88.00 229 ILE A CA 1
ATOM 1748 C C . ILE A 1 229 ? 10.080 -1.975 6.481 1.00 88.00 229 ILE A C 1
ATOM 1750 O O . ILE A 1 229 ? 9.535 -0.870 6.497 1.00 88.00 229 ILE A O 1
ATOM 1754 N N . PHE A 1 230 ? 9.693 -2.972 7.281 1.00 88.00 230 PHE A N 1
ATOM 1755 C CA . PHE A 1 230 ? 8.533 -2.882 8.167 1.00 88.00 230 PHE A CA 1
ATOM 1756 C C . PHE A 1 230 ? 8.627 -1.646 9.067 1.00 88.00 230 PHE A C 1
ATOM 1758 O O . PHE A 1 230 ? 7.727 -0.812 9.114 1.00 88.00 230 PHE A O 1
ATOM 1765 N N . LEU A 1 231 ? 9.766 -1.494 9.737 1.00 87.62 231 LEU A N 1
ATOM 1766 C CA . LEU A 1 231 ? 9.976 -0.441 10.715 1.00 87.62 231 LEU A CA 1
ATOM 1767 C C . LEU A 1 231 ? 10.070 0.961 10.073 1.00 87.62 231 LEU A C 1
ATOM 1769 O O . LEU A 1 231 ? 9.305 1.839 10.483 1.00 87.62 231 LEU A O 1
ATOM 1773 N N . PRO A 1 232 ? 10.896 1.192 9.029 1.00 88.75 232 PRO A N 1
ATOM 1774 C CA . PRO A 1 232 ? 10.900 2.460 8.297 1.00 88.75 232 PRO A CA 1
ATOM 1775 C C . PRO A 1 232 ? 9.535 2.853 7.719 1.00 88.75 232 PRO A C 1
ATOM 1777 O O . PRO A 1 232 ? 9.142 4.014 7.818 1.00 88.75 232 PRO A O 1
ATOM 1780 N N . THR A 1 233 ? 8.793 1.908 7.134 1.00 90.31 233 THR A N 1
ATOM 1781 C CA . THR A 1 233 ? 7.474 2.192 6.539 1.00 90.31 233 THR A CA 1
ATOM 1782 C C . THR A 1 233 ? 6.419 2.505 7.594 1.00 90.31 233 THR A C 1
ATOM 1784 O O . THR A 1 233 ? 5.646 3.444 7.405 1.00 90.31 233 THR A O 1
ATOM 1787 N N . MET A 1 234 ? 6.419 1.808 8.732 1.00 88.62 234 MET A N 1
ATOM 1788 C CA . MET A 1 234 ? 5.545 2.128 9.863 1.00 88.62 234 MET A CA 1
ATOM 1789 C C . MET A 1 234 ? 5.814 3.546 10.389 1.00 88.62 234 MET A C 1
ATOM 1791 O O . MET A 1 234 ? 4.877 4.313 10.600 1.00 88.62 234 MET A O 1
ATOM 1795 N N . ILE A 1 235 ? 7.086 3.933 10.543 1.00 90.62 235 ILE A N 1
ATOM 1796 C CA . ILE A 1 235 ? 7.459 5.291 10.973 1.00 90.62 235 ILE A CA 1
ATOM 1797 C C . ILE A 1 235 ? 7.028 6.326 9.924 1.00 90.62 235 ILE A C 1
ATOM 1799 O O . ILE A 1 235 ? 6.417 7.338 10.266 1.00 90.62 235 ILE A O 1
ATOM 1803 N N . ALA A 1 236 ? 7.313 6.077 8.644 1.00 92.12 236 ALA A N 1
ATOM 1804 C CA . ALA A 1 236 ? 6.997 7.007 7.563 1.00 92.12 236 ALA A CA 1
ATOM 1805 C C . ALA A 1 236 ? 5.483 7.228 7.406 1.00 92.12 236 ALA A C 1
ATOM 1807 O O . ALA A 1 236 ? 5.033 8.372 7.338 1.00 92.12 236 ALA A O 1
ATOM 1808 N N . THR A 1 237 ? 4.691 6.154 7.397 1.00 91.31 237 THR A N 1
ATOM 1809 C CA . THR A 1 237 ? 3.222 6.225 7.284 1.00 91.31 237 THR A CA 1
ATOM 1810 C C . THR A 1 237 ? 2.582 6.834 8.531 1.00 91.31 237 THR A C 1
ATOM 1812 O O . THR A 1 237 ? 1.621 7.599 8.417 1.00 91.31 237 THR A O 1
ATOM 1815 N N . PHE A 1 238 ? 3.149 6.596 9.719 1.00 92.44 238 PHE A N 1
ATOM 1816 C CA . PHE A 1 238 ? 2.741 7.289 10.938 1.00 92.44 238 PHE A CA 1
ATOM 1817 C C . PHE A 1 238 ? 2.976 8.801 10.826 1.00 92.44 238 PHE A C 1
ATOM 1819 O O . PHE A 1 238 ? 2.044 9.580 11.027 1.00 92.44 238 PHE A O 1
ATOM 1826 N N . CYS A 1 239 ? 4.177 9.227 10.424 1.00 93.75 239 CYS A N 1
ATOM 1827 C CA . CYS A 1 239 ? 4.494 10.640 10.202 1.00 93.75 239 CYS A CA 1
ATOM 1828 C C . CYS A 1 239 ? 3.584 11.278 9.140 1.00 93.75 239 CYS A C 1
ATOM 1830 O O . CYS A 1 239 ? 3.085 12.384 9.349 1.00 93.75 239 CYS A O 1
ATOM 1832 N N . ALA A 1 240 ? 3.315 10.577 8.033 1.00 94.81 240 ALA A N 1
ATOM 1833 C CA . ALA A 1 240 ? 2.398 11.037 6.990 1.00 94.81 240 ALA A CA 1
ATOM 1834 C C . ALA A 1 240 ? 0.965 11.209 7.520 1.00 94.81 240 ALA A C 1
ATOM 1836 O O . ALA A 1 240 ? 0.317 12.218 7.242 1.00 94.81 240 ALA A O 1
ATOM 1837 N N . THR A 1 241 ? 0.490 10.265 8.334 1.00 93.38 241 THR A N 1
ATOM 1838 C CA . THR A 1 241 ? -0.848 10.310 8.946 1.00 93.38 241 THR A CA 1
ATOM 1839 C C . THR A 1 241 ? -0.963 11.444 9.953 1.00 93.38 241 THR A C 1
ATOM 1841 O O . THR A 1 241 ? -1.953 12.175 9.947 1.00 93.38 241 THR A O 1
ATOM 1844 N N . MET A 1 242 ? 0.072 11.652 10.769 1.00 94.62 242 MET A N 1
ATOM 1845 C CA . MET A 1 242 ? 0.149 12.780 11.692 1.00 94.62 242 MET A CA 1
ATOM 1846 C C . MET A 1 242 ? 0.131 14.115 10.949 1.00 94.62 242 MET A C 1
ATOM 1848 O O . MET A 1 242 ? -0.654 14.995 11.298 1.00 94.62 242 MET A O 1
ATOM 1852 N N . ALA A 1 243 ? 0.938 14.259 9.895 1.00 95.75 243 ALA A N 1
ATOM 1853 C CA . ALA A 1 243 ? 0.968 15.469 9.080 1.00 95.75 243 ALA A CA 1
ATOM 1854 C C . ALA A 1 243 ? -0.395 15.748 8.428 1.00 95.75 243 ALA A C 1
ATOM 1856 O O . ALA A 1 243 ? -0.920 16.853 8.569 1.00 95.75 243 ALA A O 1
ATOM 1857 N N . ALA A 1 244 ? -1.000 14.747 7.780 1.00 95.38 244 ALA A N 1
ATOM 1858 C CA . ALA A 1 244 ? -2.318 14.867 7.159 1.00 95.38 244 ALA A CA 1
ATOM 1859 C C . ALA A 1 244 ? -3.380 15.296 8.182 1.00 95.38 244 ALA A C 1
ATOM 1861 O O . ALA A 1 244 ? -4.080 16.290 7.984 1.00 95.38 244 ALA A O 1
ATOM 1862 N N . MET A 1 245 ? -3.444 14.602 9.318 1.00 94.81 245 MET A N 1
ATOM 1863 C CA . MET A 1 245 ? -4.395 14.891 10.385 1.00 94.81 245 MET A CA 1
ATOM 1864 C C . MET A 1 245 ? -4.203 16.290 10.972 1.00 94.81 245 MET A C 1
ATOM 1866 O O . MET A 1 245 ? -5.188 17.007 11.138 1.00 94.81 245 MET A O 1
ATOM 1870 N N . ILE A 1 246 ? -2.965 16.702 11.269 1.00 95.75 246 ILE A N 1
ATOM 1871 C CA . ILE A 1 246 ? -2.662 18.025 11.833 1.00 95.75 246 ILE A CA 1
ATOM 1872 C C . ILE A 1 246 ? -3.047 19.128 10.848 1.00 95.75 246 ILE A C 1
ATOM 1874 O O . ILE A 1 246 ? -3.772 20.051 11.219 1.00 95.75 246 ILE A O 1
ATOM 1878 N N . ILE A 1 247 ? -2.613 19.025 9.589 1.00 96.12 247 ILE A N 1
ATOM 1879 C CA . ILE A 1 247 ? -2.881 20.040 8.560 1.00 96.12 247 ILE A CA 1
ATOM 1880 C C . ILE A 1 247 ? -4.389 20.208 8.355 1.00 96.12 247 ILE A C 1
ATOM 1882 O O . ILE A 1 247 ? -4.898 21.334 8.366 1.00 96.12 247 ILE A O 1
ATOM 1886 N N . VAL A 1 248 ? -5.114 19.097 8.205 1.00 96.50 248 VAL A N 1
ATOM 1887 C CA . VAL A 1 248 ? -6.566 19.129 8.003 1.00 96.50 248 VAL A CA 1
ATOM 1888 C C . VAL A 1 248 ? -7.274 19.638 9.258 1.00 96.50 248 VAL A C 1
ATOM 1890 O O . VAL A 1 248 ? -8.145 20.497 9.148 1.00 96.50 248 VAL A O 1
ATOM 1893 N N . SER A 1 249 ? -6.858 19.209 10.451 1.00 96.12 249 SER A N 1
ATOM 1894 C CA . SER A 1 249 ? -7.454 19.660 11.716 1.00 96.12 249 SER A CA 1
ATOM 1895 C C . SER A 1 249 ? -7.278 21.157 11.945 1.00 96.12 249 SER A C 1
ATOM 1897 O O . SER A 1 249 ? -8.223 21.813 12.371 1.00 96.12 249 SER A O 1
ATOM 1899 N N . ILE A 1 250 ? -6.115 21.728 11.608 1.00 96.12 250 ILE A N 1
ATOM 1900 C CA . ILE A 1 250 ? -5.885 23.179 11.677 1.00 96.12 250 ILE A CA 1
ATOM 1901 C C . ILE A 1 250 ? -6.851 23.914 10.742 1.00 96.12 250 ILE A C 1
ATOM 1903 O O . ILE A 1 250 ? -7.481 24.893 11.145 1.00 96.12 250 ILE A O 1
ATOM 1907 N N . ARG A 1 251 ? -7.010 23.435 9.500 1.00 96.44 251 ARG A N 1
ATOM 1908 C CA . ARG A 1 251 ? -7.915 24.054 8.515 1.00 96.44 251 ARG A CA 1
ATOM 1909 C C . ARG A 1 251 ? -9.387 23.928 8.900 1.00 96.44 251 ARG A C 1
ATOM 1911 O O . ARG A 1 251 ? -10.138 24.878 8.705 1.00 96.44 251 ARG A O 1
ATOM 1918 N N . GLN A 1 252 ? -9.778 22.794 9.469 1.00 95.81 252 GLN A N 1
ATOM 1919 C CA . GLN A 1 252 ? -11.144 22.511 9.915 1.00 95.81 252 GLN A CA 1
ATOM 1920 C C . GLN A 1 252 ? -11.423 22.998 11.348 1.00 95.81 252 GLN A C 1
ATOM 1922 O O . GLN A 1 252 ? -12.539 22.855 11.835 1.00 95.81 252 GLN A O 1
ATOM 1927 N N . LYS A 1 253 ? -10.428 23.597 12.021 1.00 95.19 253 LYS A N 1
ATOM 1928 C CA . LYS A 1 253 ? -10.495 24.075 13.414 1.00 95.19 253 LYS A CA 1
ATOM 1929 C C . LYS A 1 253 ? -10.887 22.981 14.422 1.00 95.19 253 LYS A C 1
ATOM 1931 O O . LYS A 1 253 ? -11.564 23.250 15.413 1.00 95.19 253 LYS A O 1
ATOM 1936 N N . ILE A 1 254 ? -10.439 21.747 14.190 1.00 94.75 254 ILE A N 1
ATOM 1937 C CA . ILE A 1 254 ? -10.621 20.626 15.119 1.00 94.75 254 ILE A CA 1
ATOM 1938 C C . ILE A 1 254 ? -9.646 20.785 16.292 1.00 94.75 254 ILE A C 1
ATOM 1940 O O . ILE A 1 254 ? -8.443 20.971 16.104 1.00 94.75 254 ILE A O 1
ATOM 1944 N N . ASN A 1 255 ? -10.155 20.681 17.521 1.00 93.50 255 ASN A N 1
ATOM 1945 C CA . ASN A 1 255 ? -9.336 20.794 18.725 1.00 93.50 255 ASN A CA 1
ATOM 1946 C C . ASN A 1 255 ? -8.574 19.490 19.023 1.00 93.50 255 ASN A C 1
ATOM 1948 O O . ASN A 1 255 ? -9.050 18.643 19.782 1.00 93.50 255 ASN A O 1
ATOM 1952 N N . LEU A 1 256 ? -7.365 19.359 18.473 1.00 92.88 256 LEU A N 1
ATOM 1953 C CA . LEU A 1 256 ? -6.470 18.222 18.734 1.00 92.88 256 LEU A CA 1
ATOM 1954 C C . LEU A 1 256 ? -5.994 18.121 20.193 1.00 92.88 256 LEU A C 1
ATOM 1956 O O . LEU A 1 256 ? -5.576 17.046 20.614 1.00 92.88 256 LEU A O 1
ATOM 1960 N N . PHE A 1 257 ? -6.107 19.193 20.984 1.00 93.38 257 PHE A N 1
ATOM 1961 C CA . PHE A 1 257 ? -5.769 19.187 22.412 1.00 93.38 257 PHE A CA 1
ATOM 1962 C C . PHE A 1 257 ? -6.864 18.572 23.292 1.00 93.38 257 PHE A C 1
ATOM 1964 O O . PHE A 1 257 ? -6.744 18.545 24.516 1.00 93.38 257 PHE A O 1
ATOM 1971 N N . HIS A 1 258 ? -7.948 18.064 22.699 1.00 94.56 258 HIS A N 1
ATOM 1972 C CA . HIS A 1 258 ? -8.942 17.309 23.448 1.00 94.56 258 HIS A CA 1
ATOM 1973 C C . HIS A 1 258 ? -8.265 16.102 24.141 1.00 94.56 258 HIS A C 1
ATOM 1975 O O . HIS A 1 258 ? -7.570 15.348 23.459 1.00 94.56 258 HIS A O 1
ATOM 1981 N N . PRO A 1 259 ? -8.499 15.836 25.445 1.00 94.94 259 PRO A N 1
ATOM 1982 C CA . PRO A 1 259 ? -7.754 14.824 26.209 1.00 94.94 259 PRO A CA 1
ATOM 1983 C C . PRO A 1 259 ? -7.723 13.434 25.563 1.00 94.94 259 PRO A C 1
ATOM 1985 O O . PRO A 1 259 ? -6.692 12.776 25.551 1.00 94.94 259 PRO A O 1
ATOM 1988 N N . VAL A 1 260 ? -8.841 13.009 24.965 1.00 93.88 260 VAL A N 1
ATOM 1989 C CA . VAL A 1 260 ? -8.921 11.747 24.207 1.00 93.88 260 VAL A CA 1
ATOM 1990 C C . VAL A 1 260 ? -8.006 11.756 22.978 1.00 93.88 260 VAL A C 1
ATOM 1992 O O . VAL A 1 260 ? -7.297 10.787 22.753 1.00 93.88 260 VAL A O 1
ATOM 1995 N N . LEU A 1 261 ? -7.983 12.837 22.193 1.00 94.00 261 LEU A N 1
ATOM 1996 C CA . LEU A 1 261 ? -7.116 12.919 21.015 1.00 94.00 261 LEU A CA 1
ATOM 1997 C C . LEU A 1 261 ? -5.643 12.959 21.436 1.00 94.00 261 LEU A C 1
ATOM 1999 O O . LEU A 1 261 ? -4.847 12.205 20.886 1.00 94.00 261 LEU A O 1
ATOM 2003 N N . LEU A 1 262 ? -5.303 13.738 22.469 1.00 94.44 262 LEU A N 1
ATOM 2004 C CA . LEU A 1 262 ? -3.951 13.779 23.036 1.00 94.44 262 LEU A CA 1
ATOM 2005 C C . LEU A 1 262 ? -3.500 12.435 23.605 1.00 94.44 262 LEU A C 1
ATOM 2007 O O . LEU A 1 262 ? -2.345 12.073 23.422 1.00 94.44 262 LEU A O 1
ATOM 2011 N N . ALA A 1 263 ? -4.379 11.684 24.268 1.00 95.00 263 ALA A N 1
ATOM 2012 C CA . ALA A 1 263 ? -4.025 10.374 24.806 1.00 95.00 263 ALA A CA 1
ATOM 2013 C C . ALA A 1 263 ? -3.643 9.388 23.689 1.00 95.00 263 ALA A C 1
ATOM 2015 O O . ALA A 1 263 ? -2.633 8.699 23.803 1.00 95.00 263 ALA A O 1
ATOM 2016 N N . TYR A 1 264 ? -4.403 9.356 22.590 1.00 93.06 264 TYR A N 1
ATOM 2017 C CA . TYR A 1 264 ? -4.119 8.469 21.455 1.00 93.06 264 TYR A CA 1
ATOM 2018 C C . TYR A 1 264 ? -2.912 8.952 20.650 1.00 93.06 264 TYR A C 1
ATOM 2020 O O . TYR A 1 264 ? -1.960 8.199 20.452 1.00 93.06 264 TYR A O 1
ATOM 2028 N N . ILE A 1 265 ? -2.926 10.216 20.220 1.00 93.50 265 ILE A N 1
ATOM 2029 C CA . ILE A 1 265 ? -1.843 10.810 19.430 1.00 93.50 265 ILE A CA 1
ATOM 2030 C C . ILE A 1 265 ? -0.547 10.795 20.234 1.00 93.50 265 ILE A C 1
ATOM 2032 O O . ILE A 1 265 ? 0.472 10.325 19.739 1.00 93.50 265 ILE A O 1
ATOM 2036 N N . GLY A 1 266 ? -0.580 11.279 21.474 1.00 94.56 266 GLY A N 1
ATOM 2037 C CA . GLY A 1 266 ? 0.574 11.327 22.364 1.00 94.56 266 GLY A CA 1
ATOM 2038 C C . GLY A 1 266 ? 1.072 9.938 22.744 1.00 94.56 266 GLY A C 1
ATOM 2039 O O . GLY A 1 266 ? 2.276 9.714 22.701 1.00 94.56 266 GLY A O 1
ATOM 2040 N N . GLY A 1 267 ? 0.177 8.989 23.035 1.00 94.88 267 GLY A N 1
ATOM 2041 C CA . GLY A 1 267 ? 0.549 7.608 23.350 1.00 94.88 267 GLY A CA 1
ATOM 2042 C C . GLY A 1 267 ? 1.275 6.918 22.195 1.00 94.88 267 GLY A C 1
ATOM 2043 O O . GLY A 1 267 ? 2.380 6.409 22.378 1.00 94.88 267 GLY A O 1
ATOM 2044 N N . ILE A 1 268 ? 0.705 6.956 20.986 1.00 92.12 268 ILE A N 1
ATOM 2045 C CA . ILE A 1 268 ? 1.334 6.342 19.807 1.00 92.12 268 ILE A CA 1
ATOM 2046 C C . ILE A 1 268 ? 2.614 7.102 19.425 1.00 92.12 268 ILE A C 1
ATOM 2048 O O . ILE A 1 268 ? 3.640 6.474 19.167 1.00 92.12 268 ILE A O 1
ATOM 2052 N N . SER A 1 269 ? 2.601 8.440 19.466 1.00 94.75 269 SER A N 1
ATOM 2053 C CA . SER A 1 269 ? 3.791 9.260 19.181 1.00 94.75 269 SER A CA 1
ATOM 2054 C C . SER A 1 269 ? 4.925 8.997 20.169 1.00 94.75 269 SER A C 1
ATOM 2056 O O . SER A 1 269 ? 6.082 8.986 19.764 1.00 94.75 269 SER A O 1
ATOM 2058 N N . ALA A 1 270 ? 4.622 8.757 21.448 1.00 96.12 270 ALA A N 1
ATOM 2059 C CA . ALA A 1 270 ? 5.624 8.420 22.455 1.00 96.12 270 ALA A CA 1
ATOM 2060 C C . ALA A 1 270 ? 6.256 7.051 22.182 1.00 96.12 270 ALA A C 1
ATOM 2062 O O . ALA A 1 270 ? 7.475 6.926 22.260 1.00 96.12 270 ALA A O 1
ATOM 2063 N N . ILE A 1 271 ? 5.454 6.048 21.805 1.00 93.88 271 ILE A N 1
ATOM 2064 C CA . ILE A 1 271 ? 5.956 4.713 21.444 1.00 93.88 271 ILE A CA 1
ATOM 2065 C C . ILE A 1 271 ? 6.859 4.801 20.209 1.00 93.88 271 ILE A C 1
ATOM 2067 O O . ILE A 1 271 ? 7.999 4.337 20.243 1.00 93.88 271 ILE A O 1
ATOM 2071 N N . VAL A 1 272 ? 6.380 5.440 19.136 1.00 92.19 272 VAL A N 1
ATOM 2072 C CA . VAL A 1 272 ? 7.152 5.596 17.893 1.00 92.19 272 VAL A CA 1
ATOM 2073 C C . VAL A 1 272 ? 8.400 6.445 18.133 1.00 92.19 272 VAL A C 1
ATOM 2075 O O . VAL A 1 272 ? 9.480 6.085 17.677 1.00 92.19 272 VAL A O 1
ATOM 2078 N N . GLY A 1 273 ? 8.288 7.535 18.892 1.00 94.25 273 GLY A N 1
ATOM 2079 C CA . GLY A 1 273 ? 9.404 8.416 19.230 1.00 94.25 273 GLY A CA 1
ATOM 2080 C C . GLY A 1 273 ? 10.471 7.730 20.082 1.00 94.25 273 GLY A C 1
ATOM 2081 O O . GLY A 1 273 ? 11.654 7.852 19.775 1.00 94.25 273 GLY A O 1
ATOM 2082 N N . ALA A 1 274 ? 10.077 6.961 21.102 1.00 94.31 274 ALA A N 1
ATOM 2083 C CA . ALA A 1 274 ? 11.002 6.177 21.923 1.00 94.31 274 ALA A CA 1
ATOM 2084 C C . ALA A 1 274 ? 11.732 5.115 21.092 1.00 94.31 274 ALA A C 1
ATOM 2086 O O . ALA A 1 274 ? 12.942 4.937 21.227 1.00 94.31 274 ALA A O 1
ATOM 2087 N N . MET A 1 275 ? 11.006 4.455 20.191 1.00 90.38 275 MET A N 1
ATOM 2088 C CA . MET A 1 275 ? 11.572 3.488 19.260 1.00 90.38 275 MET A CA 1
ATOM 2089 C C . MET A 1 275 ? 12.567 4.150 18.297 1.00 90.38 275 MET A C 1
ATOM 2091 O O . MET A 1 275 ? 13.698 3.690 18.192 1.00 90.38 275 MET A O 1
ATOM 2095 N N . VAL A 1 276 ? 12.208 5.263 17.649 1.00 91.56 276 VAL A N 1
ATOM 2096 C CA . VAL A 1 276 ? 13.121 6.017 16.766 1.00 91.56 276 VAL A CA 1
ATOM 2097 C C . VAL A 1 276 ? 14.356 6.490 17.532 1.00 91.56 276 VAL A C 1
ATOM 2099 O O . VAL A 1 276 ? 15.475 6.319 17.059 1.00 91.56 276 VAL A O 1
ATOM 2102 N N . PHE A 1 277 ? 14.174 7.033 18.735 1.00 93.06 277 PHE A N 1
ATOM 2103 C CA . PHE A 1 277 ? 15.274 7.470 19.590 1.00 93.06 277 PHE A CA 1
ATOM 2104 C C . PHE A 1 277 ? 16.236 6.330 19.938 1.00 93.06 277 PHE A C 1
ATOM 2106 O O . PHE A 1 277 ? 17.448 6.538 19.962 1.00 93.06 277 PHE A O 1
ATOM 2113 N N . PHE A 1 278 ? 15.714 5.128 20.190 1.00 91.88 278 PHE A N 1
ATOM 2114 C CA . PHE A 1 278 ? 16.531 3.938 20.400 1.00 91.88 278 PHE A CA 1
ATOM 2115 C C . PHE A 1 278 ? 17.310 3.553 19.134 1.00 91.88 278 PHE A C 1
ATOM 2117 O O . PHE A 1 278 ? 18.520 3.361 19.211 1.00 91.88 278 PHE A O 1
ATOM 2124 N N . LEU A 1 279 ? 16.657 3.520 17.968 1.00 88.56 279 LEU A N 1
ATOM 2125 C CA . LEU A 1 279 ? 17.291 3.134 16.700 1.00 88.56 279 LEU A CA 1
ATOM 2126 C C . LEU A 1 279 ? 18.405 4.095 16.271 1.00 88.56 279 LEU A C 1
ATOM 2128 O O . LEU A 1 279 ? 19.439 3.652 15.786 1.00 88.56 279 LEU A O 1
ATOM 2132 N N . VAL A 1 280 ? 18.221 5.404 16.467 1.00 89.38 280 VAL A N 1
ATOM 2133 C CA . VAL A 1 280 ? 19.204 6.430 16.062 1.00 89.38 280 VAL A CA 1
ATOM 2134 C C . VAL A 1 280 ? 20.502 6.355 16.882 1.00 89.38 280 VAL A C 1
ATOM 2136 O O . VAL A 1 280 ? 21.528 6.876 16.454 1.00 89.38 280 VAL A O 1
ATOM 2139 N N . LYS A 1 281 ? 20.488 5.694 18.046 1.00 91.75 281 LYS A N 1
ATOM 2140 C CA . LYS A 1 281 ? 21.687 5.488 18.874 1.00 91.75 281 LYS A CA 1
ATOM 2141 C C . LYS A 1 281 ? 22.550 4.305 18.437 1.00 91.75 281 LYS A C 1
ATOM 2143 O O . LYS A 1 281 ? 23.673 4.194 18.919 1.00 91.75 281 LYS A O 1
ATOM 2148 N N . LEU A 1 282 ? 22.025 3.427 17.589 1.00 91.00 282 LEU A N 1
ATOM 2149 C CA . LEU A 1 282 ? 22.721 2.224 17.149 1.00 91.00 282 LEU A CA 1
ATOM 2150 C C . LEU A 1 282 ? 23.683 2.541 16.004 1.00 91.00 282 LEU A C 1
ATOM 2152 O O . LEU A 1 282 ? 23.419 3.409 15.167 1.00 91.00 282 LEU A O 1
ATOM 2156 N N . ASN A 1 283 ? 24.794 1.809 15.940 1.00 92.00 283 ASN A N 1
ATOM 2157 C CA . ASN A 1 283 ? 25.655 1.836 14.759 1.00 92.00 283 ASN A CA 1
ATOM 2158 C C . ASN A 1 283 ? 25.001 1.067 13.584 1.00 92.00 283 ASN A C 1
ATOM 2160 O O . ASN A 1 283 ? 23.945 0.457 13.735 1.00 92.00 283 ASN A O 1
ATOM 2164 N N . LYS A 1 284 ? 25.600 1.093 12.385 1.00 84.56 284 LYS A N 1
ATOM 2165 C CA . LYS A 1 284 ? 24.990 0.480 11.184 1.00 84.56 284 LYS A CA 1
ATOM 2166 C C . LYS A 1 284 ? 24.759 -1.032 11.308 1.00 84.56 284 LYS A C 1
ATOM 2168 O O . LYS A 1 284 ? 23.740 -1.519 10.828 1.00 84.56 284 LYS A O 1
ATOM 2173 N N . GLU A 1 285 ? 25.690 -1.758 11.919 1.00 85.38 285 GLU A N 1
ATOM 2174 C CA . GLU A 1 285 ? 25.615 -3.219 12.058 1.00 85.38 285 GLU A CA 1
ATOM 2175 C C . GLU A 1 285 ? 24.581 -3.617 13.118 1.00 85.38 285 GLU A C 1
ATOM 2177 O O . GLU A 1 285 ? 23.740 -4.486 12.887 1.00 85.38 285 GLU A O 1
ATOM 2182 N N . GLU A 1 286 ? 24.577 -2.915 14.251 1.00 88.25 286 GLU A N 1
ATOM 2183 C CA . GLU A 1 286 ? 23.576 -3.064 15.307 1.00 88.25 286 GLU A CA 1
ATOM 2184 C C . GLU A 1 286 ? 22.177 -2.714 14.803 1.00 88.25 286 GLU A C 1
ATOM 2186 O O . GLU A 1 286 ? 21.224 -3.439 15.084 1.00 88.25 286 GLU A O 1
ATOM 2191 N N . LEU A 1 287 ? 22.044 -1.629 14.035 1.00 86.50 287 LEU A N 1
ATOM 2192 C CA . LEU A 1 287 ? 20.770 -1.201 13.472 1.00 86.50 287 LEU A CA 1
ATOM 2193 C C . LEU A 1 287 ? 20.191 -2.267 12.539 1.00 86.50 287 LEU A C 1
ATOM 2195 O O . LEU A 1 287 ? 18.993 -2.535 12.618 1.00 86.50 287 LEU A O 1
ATOM 2199 N N . ASP A 1 288 ? 21.013 -2.884 11.688 1.00 83.94 288 ASP A N 1
ATOM 2200 C CA . ASP A 1 288 ? 20.583 -3.969 10.800 1.00 83.94 288 ASP A CA 1
ATOM 2201 C C . ASP A 1 288 ? 20.110 -5.195 11.600 1.00 83.94 288 ASP A C 1
ATOM 2203 O O . ASP A 1 288 ? 18.995 -5.687 11.393 1.00 83.94 288 ASP A O 1
ATOM 2207 N N . GLY A 1 289 ? 20.903 -5.637 12.582 1.00 86.44 289 GLY A N 1
ATOM 2208 C CA . GLY A 1 289 ? 20.554 -6.771 13.442 1.00 86.44 289 GLY A CA 1
ATOM 2209 C C . GLY A 1 289 ? 19.282 -6.536 14.265 1.00 86.44 289 GLY A C 1
ATOM 2210 O O . GLY A 1 289 ? 18.369 -7.366 14.270 1.00 86.44 289 GLY A O 1
ATOM 2211 N N . VAL A 1 290 ? 19.183 -5.378 14.921 1.00 87.88 290 VAL A N 1
ATOM 2212 C CA . VAL A 1 290 ? 18.030 -4.991 15.746 1.00 87.88 290 VAL A CA 1
ATOM 2213 C C . VAL A 1 290 ? 16.783 -4.781 14.893 1.00 87.88 290 VAL A C 1
ATOM 2215 O O . VAL A 1 290 ? 15.711 -5.255 15.267 1.00 87.88 290 VAL A O 1
ATOM 2218 N N . SER A 1 291 ? 16.896 -4.132 13.730 1.00 85.00 291 SER A N 1
ATOM 2219 C CA . SER A 1 291 ? 15.748 -3.913 12.839 1.00 85.00 291 SER A CA 1
ATOM 2220 C C . SER A 1 291 ? 15.175 -5.234 12.336 1.00 85.00 291 SER A C 1
ATOM 2222 O O . SER A 1 291 ? 13.953 -5.389 12.310 1.00 85.00 291 SER A O 1
ATOM 2224 N N . LYS A 1 292 ? 16.028 -6.211 11.999 1.00 86.31 292 LYS A N 1
ATOM 2225 C CA . LYS A 1 292 ? 15.592 -7.565 11.618 1.00 86.31 292 LYS A CA 1
ATOM 2226 C C . LYS A 1 292 ? 14.912 -8.285 12.774 1.00 86.31 292 LYS A C 1
ATOM 2228 O O . LYS A 1 292 ? 13.839 -8.853 12.577 1.00 86.31 292 LYS A O 1
ATOM 2233 N N . LEU A 1 293 ? 15.498 -8.235 13.972 1.00 88.62 293 LEU A N 1
ATOM 2234 C CA . LEU A 1 293 ? 14.922 -8.861 15.163 1.00 88.62 293 LEU A CA 1
ATOM 2235 C C . LEU A 1 293 ? 13.543 -8.276 15.491 1.00 88.62 293 LEU A C 1
ATOM 2237 O O . LEU A 1 293 ? 12.592 -9.033 15.668 1.00 88.62 293 LEU A O 1
ATOM 2241 N N . ILE A 1 294 ? 13.423 -6.946 15.531 1.00 87.44 294 ILE A N 1
ATOM 2242 C CA . ILE A 1 294 ? 12.162 -6.258 15.833 1.00 87.44 294 ILE A CA 1
ATOM 2243 C C . ILE A 1 294 ? 11.131 -6.530 14.737 1.00 87.44 294 ILE A C 1
ATOM 2245 O O . ILE A 1 294 ? 10.007 -6.907 15.053 1.00 87.44 294 ILE A O 1
ATOM 2249 N N . SER A 1 295 ? 11.498 -6.386 13.460 1.00 86.56 295 SER A N 1
ATOM 2250 C CA . SER A 1 295 ? 10.553 -6.555 12.346 1.00 86.56 295 SER A CA 1
ATOM 2251 C C . SER A 1 295 ? 10.032 -7.991 12.264 1.00 86.56 295 SER A C 1
ATOM 2253 O O . SER A 1 295 ? 8.823 -8.210 12.229 1.00 86.56 295 SER A O 1
ATOM 2255 N N . ASN A 1 296 ? 10.922 -8.988 12.307 1.00 88.12 296 ASN A N 1
ATOM 2256 C CA . ASN A 1 296 ? 10.524 -10.396 12.253 1.00 88.12 296 ASN A CA 1
ATOM 2257 C C . ASN A 1 296 ? 9.806 -10.831 13.535 1.00 88.12 296 ASN A C 1
ATOM 2259 O O . ASN A 1 296 ? 8.791 -11.523 13.469 1.00 88.12 296 ASN A O 1
ATOM 2263 N N . GLY A 1 297 ? 10.306 -10.402 14.697 1.00 90.06 297 GLY A N 1
ATOM 2264 C CA . GLY A 1 297 ? 9.706 -10.703 15.994 1.00 90.06 297 GLY A CA 1
ATOM 2265 C C . GLY A 1 297 ? 8.291 -10.145 16.117 1.00 90.06 297 GLY A C 1
ATOM 2266 O O . GLY A 1 297 ? 7.397 -10.850 16.580 1.00 90.06 297 GLY A O 1
ATOM 2267 N N . LEU A 1 298 ? 8.054 -8.921 15.638 1.00 87.69 298 LEU A N 1
ATOM 2268 C CA . LEU A 1 298 ? 6.730 -8.309 15.652 1.00 87.69 298 LEU A CA 1
ATOM 2269 C C . LEU A 1 298 ? 5.761 -9.012 14.693 1.00 87.69 298 LEU A C 1
ATOM 2271 O O . LEU A 1 298 ? 4.619 -9.254 15.072 1.00 87.69 298 LEU A O 1
ATOM 2275 N N . ILE A 1 299 ? 6.207 -9.400 13.492 1.00 88.38 299 ILE A N 1
ATOM 2276 C CA . ILE A 1 299 ? 5.376 -10.179 12.556 1.00 88.38 299 ILE A CA 1
ATOM 2277 C C . ILE A 1 299 ? 4.966 -11.518 13.186 1.00 88.38 299 ILE A C 1
ATOM 2279 O O . ILE A 1 299 ? 3.782 -11.859 13.191 1.00 88.38 299 ILE A O 1
ATOM 2283 N N . LEU A 1 300 ? 5.919 -12.253 13.772 1.00 91.44 300 LEU A N 1
ATOM 2284 C CA . LEU A 1 300 ? 5.638 -13.524 14.449 1.00 91.44 300 LEU A CA 1
ATOM 2285 C C . LEU A 1 300 ? 4.709 -13.342 15.654 1.00 91.44 300 LEU A C 1
ATOM 2287 O O . LEU A 1 300 ? 3.799 -14.147 15.852 1.00 91.44 300 LEU A O 1
ATOM 2291 N N . LEU A 1 301 ? 4.896 -12.270 16.428 1.00 92.62 301 LEU A N 1
ATOM 2292 C CA . LEU A 1 301 ? 4.005 -11.920 17.530 1.00 92.62 301 LEU A CA 1
ATOM 2293 C C . LEU A 1 301 ? 2.583 -11.650 17.028 1.00 92.62 301 LEU A C 1
ATOM 2295 O O . LEU A 1 301 ? 1.632 -12.148 17.624 1.00 92.62 301 LEU A O 1
ATOM 2299 N N . ILE A 1 302 ? 2.417 -10.910 15.928 1.00 90.62 302 ILE A N 1
ATOM 2300 C CA . ILE A 1 302 ? 1.092 -10.644 15.352 1.00 90.62 302 ILE A CA 1
ATOM 2301 C C . ILE A 1 302 ? 0.433 -11.950 14.898 1.00 90.62 302 ILE A C 1
ATOM 2303 O O . ILE A 1 302 ? -0.725 -12.186 15.237 1.00 90.62 302 ILE A O 1
ATOM 2307 N N . PHE A 1 303 ? 1.154 -12.834 14.204 1.00 93.19 303 PHE A N 1
ATOM 2308 C CA . PHE A 1 303 ? 0.617 -14.144 13.818 1.00 93.19 303 PHE A CA 1
ATOM 2309 C C . PHE A 1 303 ? 0.204 -14.978 15.029 1.00 93.19 303 PHE A C 1
ATOM 2311 O O . PHE A 1 303 ? -0.890 -15.545 15.040 1.00 93.19 303 PHE A O 1
ATOM 2318 N N . LEU A 1 304 ? 1.029 -15.000 16.078 1.00 96.19 304 LEU A N 1
ATOM 2319 C CA . LEU A 1 304 ? 0.698 -15.683 17.324 1.00 96.19 304 LEU A CA 1
ATOM 2320 C C . LEU A 1 304 ? -0.578 -15.107 17.951 1.00 96.19 304 LEU A C 1
ATOM 2322 O O . LEU A 1 304 ? -1.477 -15.866 18.301 1.00 96.19 304 LEU A O 1
ATOM 2326 N N . LEU A 1 305 ? -0.692 -13.780 18.057 1.00 95.06 305 LEU A N 1
ATOM 2327 C CA . LEU A 1 305 ? -1.874 -13.115 18.613 1.00 95.06 305 LEU A CA 1
ATOM 2328 C C . LEU A 1 305 ? -3.140 -13.391 17.791 1.00 95.06 305 LEU A C 1
ATOM 2330 O O . LEU A 1 305 ? -4.202 -13.605 18.372 1.00 95.06 305 LEU A O 1
ATOM 2334 N N . ILE A 1 306 ? -3.033 -13.434 16.461 1.00 94.62 306 ILE A N 1
ATOM 2335 C CA . ILE A 1 306 ? -4.138 -13.795 15.564 1.00 94.62 306 ILE A CA 1
ATOM 2336 C C . ILE A 1 306 ? -4.603 -15.230 15.835 1.00 94.62 306 ILE A C 1
ATOM 2338 O O . ILE A 1 306 ? -5.800 -15.467 16.009 1.00 94.62 306 ILE A O 1
ATOM 2342 N N . VAL A 1 307 ? -3.670 -16.183 15.920 1.00 96.81 307 VAL A N 1
ATOM 2343 C CA . VAL A 1 307 ? -3.985 -17.594 16.198 1.00 96.81 307 VAL A CA 1
ATOM 2344 C C . VAL A 1 307 ? -4.590 -17.749 17.588 1.00 96.81 307 VAL A C 1
ATOM 2346 O O . VAL A 1 307 ? -5.634 -18.383 17.724 1.00 96.81 307 VAL A O 1
ATOM 2349 N N . LEU A 1 308 ? -4.001 -17.124 18.612 1.00 97.00 308 LEU A N 1
ATOM 2350 C CA . LEU A 1 308 ? -4.537 -17.126 19.976 1.00 97.00 308 LEU A CA 1
ATOM 2351 C C . LEU A 1 308 ? -5.940 -16.513 20.034 1.00 97.00 308 LEU A C 1
ATOM 2353 O O . LEU A 1 308 ? -6.820 -17.058 20.699 1.00 97.00 308 LEU A O 1
ATOM 2357 N N . GLY A 1 309 ? -6.175 -15.421 19.303 1.00 95.88 309 GLY A N 1
ATOM 2358 C CA . GLY A 1 309 ? -7.499 -14.825 19.140 1.00 95.88 309 GLY A CA 1
ATOM 2359 C C . GLY A 1 309 ? -8.492 -15.794 18.498 1.00 95.88 309 GLY A C 1
ATOM 2360 O O . GLY A 1 309 ? -9.618 -15.927 18.981 1.00 95.88 309 GLY A O 1
ATOM 2361 N N . GLY A 1 310 ? -8.062 -16.525 17.467 1.00 96.62 310 GLY A N 1
ATOM 2362 C CA . GLY A 1 310 ? -8.854 -17.570 16.824 1.00 96.62 310 GLY A CA 1
ATOM 2363 C C . GLY A 1 310 ? -9.210 -18.722 17.772 1.00 96.62 310 GLY A C 1
ATOM 2364 O O . GLY A 1 310 ? -10.377 -19.108 17.862 1.00 96.62 310 GLY A O 1
ATOM 2365 N N . VAL A 1 311 ? -8.237 -19.210 18.550 1.00 97.44 311 VAL A N 1
ATOM 2366 C CA . VAL A 1 311 ? -8.451 -20.247 19.577 1.00 97.44 311 VAL A CA 1
ATOM 2367 C C . VAL A 1 311 ? -9.430 -19.754 20.642 1.00 97.44 311 VAL A C 1
ATOM 2369 O O . VAL A 1 311 ? -10.404 -20.438 20.954 1.00 97.44 311 VAL A O 1
ATOM 2372 N N . TYR A 1 312 ? -9.222 -18.544 21.168 1.00 96.81 312 TYR A N 1
ATOM 2373 C CA . TYR A 1 312 ? -10.083 -17.941 22.187 1.00 96.81 312 TYR A CA 1
ATOM 2374 C C . TYR A 1 312 ? -11.534 -17.794 21.711 1.00 96.81 312 TYR A C 1
ATOM 2376 O O . TYR A 1 312 ? -12.476 -18.053 22.463 1.00 96.81 312 TYR A O 1
ATOM 2384 N N . LYS A 1 313 ? -11.727 -17.415 20.443 1.00 96.31 313 LYS A N 1
ATOM 2385 C CA . LYS A 1 313 ? -13.047 -17.289 19.812 1.00 96.31 313 LYS A CA 1
ATOM 2386 C C . LYS A 1 313 ? -13.620 -18.605 19.296 1.00 96.31 313 LYS A C 1
ATOM 2388 O O . LYS A 1 313 ? -14.753 -18.601 18.824 1.00 96.31 313 LYS A O 1
ATOM 2393 N N . LYS A 1 314 ? -12.882 -19.713 19.433 1.00 96.19 314 LYS A N 1
ATOM 2394 C CA . LYS A 1 314 ? -13.281 -21.061 19.006 1.00 96.19 314 LYS A CA 1
ATOM 2395 C C . LYS A 1 314 ? -13.672 -21.130 17.523 1.00 96.19 314 LYS A C 1
ATOM 2397 O O . LYS A 1 314 ? -14.615 -21.833 17.167 1.00 96.19 314 LYS A O 1
ATOM 2402 N N . ILE A 1 315 ? -12.971 -20.394 16.660 1.00 96.06 315 ILE A N 1
ATOM 2403 C CA . ILE A 1 315 ? -13.181 -20.478 15.206 1.00 96.06 315 ILE A CA 1
ATOM 2404 C C . ILE A 1 315 ? -12.361 -21.630 14.612 1.00 96.06 315 ILE A C 1
ATOM 2406 O O . ILE A 1 315 ? -11.306 -21.978 15.144 1.00 96.06 315 ILE A O 1
ATOM 2410 N N . ASN A 1 316 ? -12.804 -22.201 13.487 1.00 96.88 316 ASN A N 1
ATOM 2411 C CA . ASN A 1 316 ? -11.975 -23.144 12.737 1.00 96.88 316 ASN A CA 1
ATOM 2412 C C . ASN A 1 316 ? -10.835 -22.383 12.038 1.00 96.88 316 ASN A C 1
ATOM 2414 O O . ASN A 1 316 ? -11.037 -21.754 10.999 1.00 96.88 316 ASN A O 1
ATOM 2418 N N . ILE A 1 317 ? -9.648 -22.418 12.649 1.00 97.31 317 ILE A N 1
ATOM 2419 C CA . ILE A 1 317 ? -8.469 -21.659 12.212 1.00 97.31 317 ILE A CA 1
ATOM 2420 C C . ILE A 1 317 ? -7.987 -22.123 10.839 1.00 97.31 317 ILE A C 1
ATOM 2422 O O . ILE A 1 317 ? -7.616 -21.285 10.023 1.00 97.31 317 ILE A O 1
ATOM 2426 N N . PHE A 1 318 ? -8.012 -23.428 10.565 1.00 97.38 318 PHE A N 1
ATOM 2427 C CA . PHE A 1 318 ? -7.545 -23.953 9.285 1.00 97.38 318 PHE A CA 1
ATOM 2428 C C . PHE A 1 318 ? -8.469 -23.523 8.144 1.00 97.38 318 PHE A C 1
ATOM 2430 O O . PHE A 1 318 ? -7.997 -22.962 7.161 1.00 97.38 318 PHE A O 1
ATOM 2437 N N . ASP A 1 319 ? -9.785 -23.681 8.304 1.00 97.31 319 ASP A N 1
ATOM 2438 C CA . ASP A 1 319 ? -10.750 -23.250 7.283 1.00 97.31 319 ASP A CA 1
ATOM 2439 C C . ASP A 1 319 ? -10.683 -21.733 7.056 1.00 97.31 319 ASP A C 1
ATOM 2441 O O . ASP A 1 319 ? -10.678 -21.265 5.918 1.00 97.31 319 ASP A O 1
ATOM 2445 N N . ALA A 1 320 ? -10.574 -20.956 8.140 1.00 96.56 320 ALA A N 1
ATOM 2446 C CA . ALA A 1 320 ? -10.352 -19.514 8.068 1.00 96.56 320 ALA A CA 1
ATOM 2447 C C . ALA A 1 320 ? -9.076 -19.174 7.289 1.00 96.56 320 ALA A C 1
ATOM 2449 O O . ALA A 1 320 ? -9.106 -18.346 6.380 1.00 96.56 320 ALA A O 1
ATOM 2450 N N . PHE A 1 321 ? -7.967 -19.844 7.590 1.00 97.12 321 PHE A N 1
ATOM 2451 C CA . PHE A 1 321 ? -6.719 -19.642 6.871 1.00 97.12 321 PHE A CA 1
ATOM 2452 C C . PHE A 1 321 ? -6.869 -19.954 5.378 1.00 97.12 321 PHE A C 1
ATOM 2454 O O . PHE A 1 321 ? -6.493 -19.137 4.543 1.00 97.12 321 PHE A O 1
ATOM 2461 N N . ILE A 1 322 ? -7.456 -21.101 5.030 1.00 97.88 322 ILE A N 1
ATOM 2462 C CA . ILE A 1 322 ? -7.619 -21.536 3.638 1.00 97.88 322 ILE A CA 1
ATOM 2463 C C . ILE A 1 322 ? -8.511 -20.577 2.847 1.00 97.88 322 ILE A C 1
ATOM 2465 O O . ILE A 1 322 ? -8.198 -20.255 1.700 1.00 97.88 322 ILE A O 1
ATOM 2469 N N . ASP A 1 323 ? -9.597 -20.087 3.441 1.00 94.62 323 ASP A N 1
ATOM 2470 C CA . ASP A 1 323 ? -10.476 -19.133 2.765 1.00 94.62 323 ASP A CA 1
ATOM 2471 C C . ASP A 1 323 ? -9.776 -17.793 2.499 1.00 94.62 323 ASP A C 1
ATOM 2473 O O . ASP A 1 323 ? -9.899 -17.256 1.398 1.00 94.62 323 ASP A O 1
ATOM 2477 N N . GLY A 1 324 ? -8.964 -17.309 3.444 1.00 90.62 324 GLY A N 1
ATOM 2478 C CA . GLY A 1 324 ? -8.144 -16.111 3.234 1.00 90.62 324 GLY A CA 1
ATOM 2479 C C . GLY A 1 324 ? -7.024 -16.346 2.219 1.00 90.62 324 GLY A C 1
ATOM 2480 O O . GLY A 1 324 ? -6.759 -15.512 1.356 1.00 90.62 324 GLY A O 1
ATOM 2481 N N . ALA A 1 325 ? -6.399 -17.522 2.242 1.00 93.44 325 ALA A N 1
ATOM 2482 C CA . ALA A 1 325 ? -5.357 -17.891 1.292 1.00 93.44 325 ALA A CA 1
ATOM 2483 C C . ALA A 1 325 ? -5.873 -17.901 -0.158 1.00 93.44 325 ALA A C 1
ATOM 2485 O O . ALA A 1 325 ? -5.203 -17.376 -1.051 1.00 93.44 325 ALA A O 1
ATOM 2486 N N . LYS A 1 326 ? -7.085 -18.424 -0.402 1.00 93.81 326 LYS A N 1
ATOM 2487 C CA . LYS A 1 326 ? -7.742 -18.369 -1.724 1.00 93.81 326 LYS A CA 1
ATOM 2488 C C . LYS A 1 326 ? -7.923 -16.932 -2.213 1.00 93.81 326 LYS A C 1
ATOM 2490 O O . LYS A 1 326 ? -7.754 -16.658 -3.401 1.00 93.81 326 LYS A O 1
ATOM 2495 N N . GLU A 1 327 ? -8.256 -16.014 -1.312 1.00 86.12 327 GLU A N 1
ATOM 2496 C CA . GLU A 1 327 ? -8.381 -14.594 -1.636 1.00 86.12 327 GLU A CA 1
ATOM 2497 C C . GLU A 1 327 ? -7.029 -13.969 -2.002 1.00 86.12 327 GLU A C 1
ATOM 2499 O O . GLU A 1 327 ? -6.940 -13.242 -2.995 1.00 86.12 327 GLU A O 1
ATOM 2504 N N . GLY A 1 328 ? -5.966 -14.309 -1.267 1.00 85.75 328 GLY A N 1
ATOM 2505 C CA . GLY A 1 328 ? -4.595 -13.913 -1.601 1.00 85.75 328 GLY A CA 1
ATOM 2506 C C . GLY A 1 328 ? -4.179 -14.379 -2.998 1.00 85.75 328 GLY A C 1
ATOM 2507 O O . GLY A 1 328 ? -3.706 -13.575 -3.800 1.00 85.75 328 GLY A O 1
ATOM 2508 N N . PHE A 1 329 ? -4.454 -15.643 -3.338 1.00 90.62 329 PHE A N 1
ATOM 2509 C CA . PHE A 1 329 ? -4.217 -16.180 -4.682 1.00 90.62 329 PHE A CA 1
ATOM 2510 C C . PHE A 1 329 ? -4.997 -15.409 -5.758 1.00 90.62 329 PHE A C 1
ATOM 2512 O O . PHE A 1 329 ? -4.430 -14.974 -6.760 1.00 90.62 329 PHE A O 1
ATOM 2519 N N . ASN A 1 330 ? -6.300 -15.200 -5.544 1.00 88.75 330 ASN A N 1
ATOM 2520 C CA . ASN A 1 330 ? -7.153 -14.477 -6.489 1.00 88.75 330 ASN A CA 1
ATOM 2521 C C . ASN A 1 330 ? -6.678 -13.029 -6.688 1.00 88.75 330 ASN A C 1
ATOM 2523 O O . ASN A 1 330 ? -6.691 -12.515 -7.803 1.00 88.75 330 ASN A O 1
ATOM 2527 N N . THR A 1 331 ? -6.207 -12.385 -5.621 1.00 83.75 331 THR A N 1
ATOM 2528 C CA . THR A 1 331 ? -5.637 -11.036 -5.684 1.00 83.75 331 THR A CA 1
ATOM 2529 C C . THR A 1 331 ? -4.413 -11.008 -6.599 1.00 83.75 331 THR A C 1
ATOM 2531 O O . THR A 1 331 ? -4.365 -10.173 -7.499 1.00 83.75 331 THR A O 1
ATOM 2534 N N . CYS A 1 332 ? -3.484 -11.962 -6.467 1.00 86.00 332 CYS A N 1
ATOM 2535 C CA . CYS A 1 332 ? -2.324 -12.079 -7.362 1.00 86.00 332 CYS A CA 1
ATOM 2536 C C . CYS A 1 332 ? -2.716 -12.244 -8.837 1.00 86.00 332 CYS A C 1
ATOM 2538 O O . CYS A 1 332 ? -2.090 -11.647 -9.706 1.00 86.00 332 CYS A O 1
ATOM 2540 N N . VAL A 1 333 ? -3.770 -13.006 -9.138 1.00 90.19 333 VAL A N 1
ATOM 2541 C CA . VAL A 1 333 ? -4.256 -13.156 -10.521 1.00 90.19 333 VAL A CA 1
ATOM 2542 C C . VAL A 1 333 ? -4.906 -11.862 -11.022 1.00 90.19 333 VAL A C 1
ATOM 2544 O O . VAL A 1 333 ? -4.654 -11.426 -12.145 1.00 90.19 333 VAL A O 1
ATOM 2547 N N . LYS A 1 334 ? -5.718 -11.211 -10.183 1.00 86.75 334 LYS A N 1
ATOM 2548 C CA . LYS A 1 334 ? -6.432 -9.974 -10.530 1.00 86.75 334 LYS A CA 1
ATOM 2549 C C . LYS A 1 334 ? -5.513 -8.783 -10.776 1.00 86.75 334 LYS A C 1
ATOM 2551 O O . LYS A 1 334 ? -5.903 -7.906 -11.539 1.00 86.75 334 LYS A O 1
ATOM 2556 N N . ILE A 1 335 ? -4.332 -8.724 -10.157 1.00 85.12 335 ILE A N 1
ATOM 2557 C CA . ILE A 1 335 ? -3.392 -7.610 -10.366 1.00 85.12 335 ILE A CA 1
ATOM 2558 C C . ILE A 1 335 ? -2.618 -7.703 -11.688 1.00 85.12 335 ILE A C 1
ATOM 2560 O O . ILE A 1 335 ? -2.127 -6.674 -12.147 1.00 85.12 335 ILE A O 1
ATOM 2564 N N . ILE A 1 336 ? -2.550 -8.877 -12.335 1.00 89.62 336 ILE A N 1
ATOM 2565 C CA . ILE A 1 336 ? -1.779 -9.081 -13.577 1.00 89.62 336 ILE A CA 1
ATOM 2566 C C . ILE A 1 336 ? -2.132 -8.045 -14.657 1.00 89.62 336 ILE A C 1
ATOM 2568 O O . ILE A 1 336 ? -1.215 -7.378 -15.134 1.00 89.62 336 ILE A O 1
ATOM 2572 N N . PRO A 1 337 ? -3.411 -7.829 -15.036 1.00 89.31 337 PRO A N 1
ATOM 2573 C CA . PRO A 1 337 ? -3.738 -6.874 -16.095 1.00 89.31 337 PRO A CA 1
ATOM 2574 C C . PRO A 1 337 ? -3.339 -5.438 -15.743 1.00 89.31 337 PRO A C 1
ATOM 2576 O O . PRO A 1 337 ? -2.941 -4.677 -16.621 1.00 89.31 337 PRO A O 1
ATOM 2579 N N . TYR A 1 338 ? -3.407 -5.070 -14.459 1.00 86.81 338 TYR A N 1
ATOM 2580 C CA . TYR A 1 338 ? -2.994 -3.749 -13.988 1.00 86.81 338 TYR A CA 1
ATOM 2581 C C . TYR A 1 338 ? -1.475 -3.590 -14.022 1.00 86.81 338 TYR A C 1
ATOM 2583 O O . TYR A 1 338 ? -0.992 -2.548 -14.453 1.00 86.81 338 TYR A O 1
ATOM 2591 N N . LEU A 1 339 ? -0.720 -4.614 -13.615 1.00 85.94 339 LEU A N 1
ATOM 2592 C CA . LEU A 1 339 ? 0.740 -4.610 -13.719 1.00 85.94 339 LEU A CA 1
ATOM 2593 C C . LEU A 1 339 ? 1.187 -4.537 -15.179 1.00 85.94 339 LEU A C 1
ATOM 2595 O O . LEU A 1 339 ? 2.046 -3.724 -15.496 1.00 85.94 339 LEU A O 1
ATOM 2599 N N . VAL A 1 340 ? 0.558 -5.304 -16.074 1.00 89.69 340 VAL A N 1
ATOM 2600 C CA . VAL A 1 340 ? 0.821 -5.213 -17.517 1.00 89.69 340 VAL A CA 1
ATOM 2601 C C . VAL A 1 340 ? 0.530 -3.798 -18.019 1.00 89.69 340 VAL A C 1
ATOM 2603 O O . VAL A 1 340 ? 1.396 -3.191 -18.631 1.00 89.69 340 VAL A O 1
ATOM 2606 N N .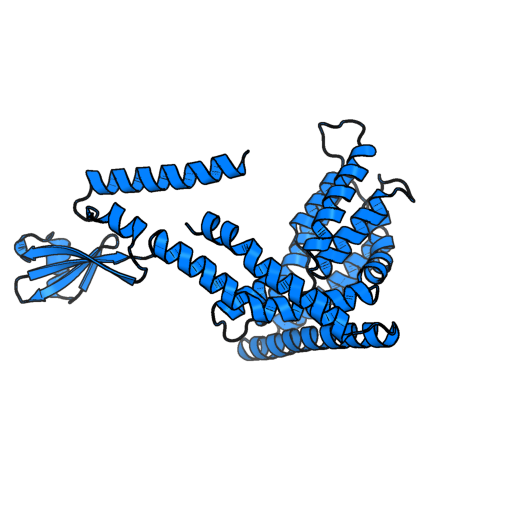 GLY A 1 341 ? -0.642 -3.236 -17.713 1.00 88.00 341 GLY A N 1
ATOM 2607 C CA . GLY A 1 341 ? -1.014 -1.897 -18.179 1.00 88.00 341 GLY A CA 1
ATOM 2608 C C . GLY A 1 341 ? -0.177 -0.752 -17.595 1.00 88.00 341 GLY A C 1
ATOM 2609 O O . GLY A 1 341 ? -0.108 0.306 -18.211 1.00 88.00 341 GLY A O 1
ATOM 2610 N N . MET A 1 342 ? 0.427 -0.926 -16.415 1.00 85.44 342 MET A N 1
ATOM 2611 C CA . MET A 1 342 ? 1.297 0.084 -15.797 1.00 85.44 342 MET A CA 1
ATOM 2612 C C . MET A 1 342 ? 2.763 -0.033 -16.223 1.00 85.44 342 MET A C 1
ATOM 2614 O O . MET A 1 342 ? 3.453 0.983 -16.240 1.00 85.44 342 MET A O 1
ATOM 2618 N N . LEU A 1 343 ? 3.253 -1.249 -16.487 1.00 84.88 343 LEU A N 1
ATOM 2619 C CA . LEU A 1 343 ? 4.658 -1.493 -16.823 1.00 84.88 343 LEU A CA 1
ATOM 2620 C C . LEU A 1 343 ? 4.949 -1.355 -18.324 1.00 84.88 343 LEU A C 1
ATOM 2622 O O . LEU A 1 343 ? 6.071 -0.995 -18.674 1.00 84.88 343 LEU A O 1
ATOM 2626 N N . VAL A 1 344 ? 3.973 -1.670 -19.183 1.00 85.38 344 VAL A N 1
ATOM 2627 C CA . VAL A 1 344 ? 4.065 -1.575 -20.653 1.00 85.38 344 VAL A CA 1
ATOM 2628 C C . VAL A 1 344 ? 3.793 -0.154 -21.132 1.00 85.38 344 VAL A C 1
ATOM 2630 O O . VAL A 1 344 ? 4.586 0.332 -21.967 1.00 85.38 344 VAL A O 1
#